Protein AF-A0A7S1MBW9-F1 (afdb_monomer)

Sequence (269 aa):
TRVRGSFGCTAKIALPEGKKDIAEGLELESAKEEADGDLKLAIETYSLPNREERQYLDLIRTILETGCTKGDRTGTGTISLFGAQMRFSLRDGTLPLLTTKRVFYRGVLEELLWFLRADTDADHLAQKGVHIWDANGSREFLDSRGLKDNRVNDLGPVYGFQWRHFGAEYTNCDADYNGKGYDQIRQVIQTLRKDPNDRRMIVSAWNPAALQHMALPPCHMLAQFYVNDRKELSCMLYQRSCDMGLGVPFNIASYALLTAIIAKATGLG

Organism: Neobodo designis (NCBI:txid312471)

Secondary structure (DSSP, 8-state):
-EEESS---S-------S-TTSTT--EEEEEEEEEETTEEEEEEEEE---HHHHHHHHHHHHHHHHPEEE--TTS--EEE-S--------GGG-----SSS---HHHHHHHHHHHHTT--BTHHHHTTT--SSHHHHSHHHHHHTT-TTSPTTB--S-THHHHHHBTPPP--TTS--TT-SB-HHHHHHHHHHH-TT-S--EEE---TTTGGGSSS--SEEEEEEEE-TT--EEEEEEES---TTTHHHHHHHHHHHHHHHHHHHHT--

Radius of gyration: 24.12 Å; Cα contacts (8 Å, |Δi|>4): 399; chains: 1; bounding box: 59×55×64 Å

Mean predicted aligned error: 5.76 Å

Solvent-accessible surface area (backbone atoms only — not comparable to full-atom values): 15835 Å² total; per-residue (Å²): 110,48,79,46,69,95,78,90,76,95,77,84,90,74,81,74,75,76,45,83,92,53,80,71,41,72,42,80,76,47,76,47,77,50,75,61,89,84,36,40,39,35,45,61,43,68,42,70,73,60,66,54,57,43,51,56,54,50,50,52,48,47,26,75,76,70,31,50,78,40,83,50,100,83,71,76,50,49,64,39,76,83,87,85,86,83,70,77,72,58,65,98,80,42,71,67,64,53,79,95,53,87,64,67,57,70,49,34,53,54,50,49,54,36,29,77,68,35,52,27,46,44,56,72,38,42,78,70,75,33,66,89,47,53,74,56,21,30,62,69,44,24,46,76,57,69,43,67,86,48,57,72,22,37,30,39,67,33,52,16,24,22,30,48,24,32,88,41,88,80,88,62,61,86,60,89,55,84,91,36,47,43,41,32,59,62,49,34,52,52,38,53,64,74,45,45,79,53,89,74,37,52,40,52,39,76,45,82,91,51,43,75,58,22,59,58,69,61,40,77,22,36,39,38,49,47,50,50,99,85,44,35,60,45,71,47,79,45,60,84,61,75,50,71,90,62,50,39,57,43,48,50,37,33,54,53,50,51,45,52,52,50,17,64,75,52,76,38,82

pLDDT: mean 93.62, std 10.43, range [40.94, 98.88]

InterPro domains:
  IPR000398 Thymidylate synthase [PR00108] (95-116)
  IPR000398 Thymidylate synthase [PR00108] (188-207)
  IPR000398 Thymidylate synthase [PR00108] (214-229)
  IPR000398 Thymidylate synthase [PR00108] (233-259)
  IPR000398 Thymidylate synthase [TIGR03284] (54-268)
  IPR020940 Thymidylate synthase, active site [PS00091] (199-227)
  IPR023451 Thymidylate synthase/dCMP hydroxymethylase domain [PF00303] (54-268)
  IPR023451 Thymidylate synthase/dCMP hydroxymethylase domain [cd00351] (55-269)
  IPR036926 Thymidylate synthase/dCMP hydroxymethylase superfamily [G3DSA:3.30.572.10] (40-269)
  IPR036926 Thymidylate synthase/dCMP hydroxymethylase superfamily [SSF55831] (48-268)
  IPR045097 Thymidylate synthase/dCMP hydroxymethylase [PTHR11548] (44-268)

Nearest PDB structures (foldseek):
  3hbb-assembly2_B  TM=9.544E-01  e=1.735E-34  Trypanosoma cruzi
  3clb-assembly2_B  TM=9.524E-01  e=1.735E-34  Trypanosoma cruzi
  3hbb-assembly1_D  TM=9.641E-01  e=4.772E-34  Trypanosoma cruzi
  3clb-assembly1_A  TM=9.395E-01  e=2.074E-34  Trypanosoma cruzi
  2h2q-assembly1_A  TM=9.700E-01  e=2.681E-33  Trypanosoma cruzi

Structure (mmCIF, N/CA/C/O backbone):
data_AF-A0A7S1MBW9-F1
#
_entry.id   AF-A0A7S1MBW9-F1
#
loop_
_atom_site.group_PDB
_atom_site.id
_atom_site.type_symbol
_atom_site.label_atom_id
_atom_site.label_alt_id
_atom_site.label_comp_id
_atom_site.label_asym_id
_atom_site.label_entity_id
_atom_site.label_seq_id
_atom_site.pdbx_PDB_ins_code
_atom_site.Cartn_x
_atom_site.Cartn_y
_atom_site.Cartn_z
_atom_site.occupancy
_atom_site.B_iso_or_equiv
_atom_site.auth_seq_id
_atom_site.auth_comp_id
_atom_site.auth_asym_id
_atom_site.auth_atom_id
_atom_site.pdbx_PDB_model_num
ATOM 1 N N . THR A 1 1 ? -26.611 14.701 26.442 1.00 83.81 1 THR A N 1
ATOM 2 C CA . THR A 1 1 ? -27.134 15.934 27.068 1.00 83.81 1 THR A CA 1
ATOM 3 C C . THR A 1 1 ? -27.685 15.634 28.442 1.00 83.81 1 THR A C 1
ATOM 5 O O . THR A 1 1 ? -28.417 14.663 28.591 1.00 83.81 1 THR A O 1
ATOM 8 N N . ARG A 1 2 ? -27.334 16.444 29.439 1.00 84.62 2 ARG A N 1
ATOM 9 C CA . ARG A 1 2 ? -27.763 16.343 30.835 1.00 84.62 2 ARG A CA 1
ATOM 10 C C . ARG A 1 2 ? -28.412 17.665 31.240 1.00 84.62 2 ARG A C 1
ATOM 12 O O . ARG A 1 2 ? -27.827 18.715 31.015 1.00 84.62 2 ARG A O 1
ATOM 19 N N . VAL A 1 3 ? -29.597 17.611 31.842 1.00 86.94 3 VAL A N 1
ATOM 20 C CA . VAL A 1 3 ? -30.298 18.787 32.385 1.00 86.94 3 VAL A CA 1
ATOM 21 C C . VAL A 1 3 ? -30.335 18.651 33.904 1.00 86.94 3 VAL A C 1
ATOM 23 O O . VAL A 1 3 ? -30.759 17.616 34.417 1.00 86.94 3 VAL A O 1
ATOM 26 N N . ARG A 1 4 ? -29.868 19.667 34.632 1.00 84.00 4 ARG A N 1
ATOM 27 C CA . ARG A 1 4 ? -29.954 19.746 36.096 1.00 84.00 4 ARG A CA 1
ATOM 28 C C . ARG A 1 4 ? -31.075 20.709 36.487 1.00 84.00 4 ARG A C 1
ATOM 30 O O . ARG A 1 4 ? -31.113 21.835 36.002 1.00 84.00 4 ARG A O 1
ATOM 37 N N . GLY A 1 5 ? -31.949 20.236 37.369 1.00 82.19 5 GLY A N 1
ATOM 38 C CA . GLY A 1 5 ? -33.141 20.912 37.877 1.00 82.19 5 GLY A CA 1
ATOM 39 C C . GLY A 1 5 ? -33.895 19.985 38.837 1.00 82.19 5 GLY A C 1
ATOM 40 O O . GLY A 1 5 ? -33.451 18.862 39.099 1.00 82.19 5 GLY A O 1
ATOM 41 N N . SER A 1 6 ? -35.025 20.442 39.367 1.00 83.75 6 SER A N 1
ATOM 42 C CA . SER A 1 6 ? -35.868 19.655 40.275 1.00 83.75 6 SER A CA 1
ATOM 43 C C . SER A 1 6 ? -36.815 18.745 39.491 1.00 83.75 6 SER A C 1
ATOM 45 O O . SER A 1 6 ? -37.862 19.188 39.024 1.00 83.75 6 SER A O 1
ATOM 47 N N . PHE A 1 7 ? -36.456 17.465 39.358 1.00 83.56 7 PHE A N 1
ATOM 48 C CA . PHE A 1 7 ? -37.230 16.470 38.608 1.00 83.56 7 PHE A CA 1
ATOM 49 C C . PHE A 1 7 ? -37.490 15.203 39.433 1.00 83.56 7 PHE A C 1
ATOM 51 O O . PHE A 1 7 ? -36.630 14.760 40.194 1.00 83.56 7 PHE A O 1
ATOM 58 N N . GLY A 1 8 ? -38.656 14.583 39.237 1.00 85.19 8 GLY A N 1
ATOM 59 C CA . GLY A 1 8 ? -38.913 13.200 39.645 1.00 85.19 8 GLY A CA 1
ATOM 60 C C . GLY A 1 8 ? -38.638 12.248 38.479 1.00 85.19 8 GLY A C 1
ATOM 61 O O . GLY A 1 8 ? -39.170 12.457 37.391 1.00 85.19 8 GLY A O 1
ATOM 62 N N . CYS A 1 9 ? -37.826 11.208 38.688 1.00 85.81 9 CYS A N 1
ATOM 63 C CA . CYS A 1 9 ? -37.431 10.265 37.634 1.00 85.81 9 CYS A CA 1
ATOM 64 C C . CYS A 1 9 ? -37.722 8.813 38.037 1.00 85.81 9 CYS A C 1
ATOM 66 O O . CYS A 1 9 ? -37.462 8.419 39.172 1.00 85.81 9 CYS A O 1
ATOM 68 N N . THR A 1 10 ? -38.192 8.000 37.088 1.00 90.50 10 THR A N 1
ATOM 69 C CA . THR A 1 10 ? -38.425 6.549 37.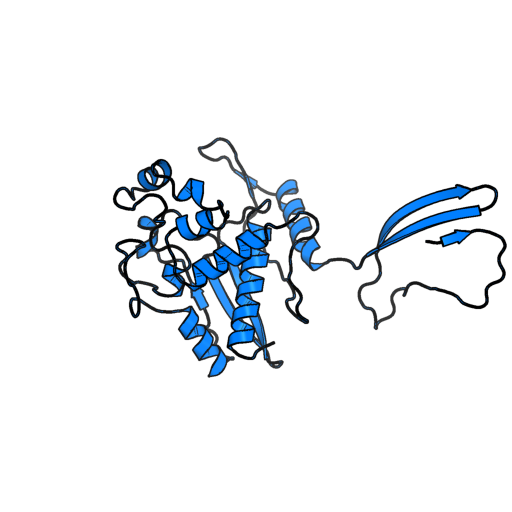257 1.00 90.50 10 THR A CA 1
ATOM 70 C C . THR A 1 10 ? -37.356 5.682 36.587 1.00 90.50 10 THR A C 1
ATOM 72 O O . THR A 1 10 ? -37.214 4.510 36.927 1.00 90.50 10 THR A O 1
ATOM 75 N N . ALA A 1 11 ? -36.572 6.253 35.669 1.00 87.88 11 ALA A N 1
ATOM 76 C CA . ALA A 1 11 ? -35.511 5.577 34.929 1.00 87.88 11 ALA A CA 1
ATOM 77 C C . ALA A 1 11 ? -34.182 6.338 35.045 1.00 87.88 11 ALA A C 1
ATOM 79 O O . ALA A 1 11 ? -34.163 7.559 35.211 1.00 87.88 11 ALA A O 1
ATOM 80 N N . LYS A 1 12 ? -33.065 5.607 34.948 1.00 83.81 12 LYS A N 1
ATOM 81 C CA . LYS A 1 12 ? -31.703 6.157 34.979 1.00 83.81 12 LYS A CA 1
ATOM 82 C C . LYS A 1 12 ? -30.930 5.699 33.750 1.00 83.81 12 LYS A C 1
ATOM 84 O O . LYS A 1 12 ? -30.944 4.517 33.419 1.00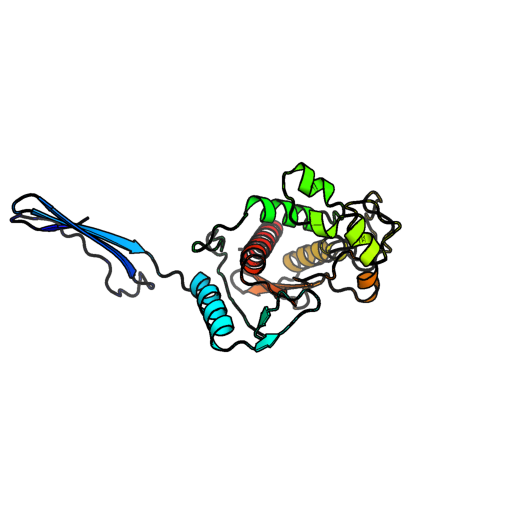 83.81 12 LYS A O 1
ATOM 89 N N . ILE A 1 13 ? -30.222 6.633 33.126 1.00 82.81 13 ILE A N 1
ATOM 90 C CA . ILE A 1 13 ? -29.228 6.353 32.090 1.00 82.81 13 ILE A CA 1
ATOM 91 C C . ILE A 1 13 ? -27.864 6.477 32.763 1.00 82.81 13 ILE A C 1
ATOM 93 O O . ILE A 1 13 ? -27.537 7.534 33.300 1.00 82.81 13 ILE A O 1
ATOM 97 N N . ALA A 1 14 ? -27.095 5.393 32.772 1.00 79.31 14 ALA A N 1
ATOM 98 C CA . ALA A 1 14 ? -25.735 5.366 33.292 1.00 79.31 14 ALA A CA 1
ATOM 99 C C . ALA A 1 14 ? -24.792 4.937 32.172 1.00 79.31 14 ALA A C 1
ATOM 101 O O . ALA A 1 14 ? -25.084 3.983 31.447 1.00 79.31 14 ALA A O 1
ATOM 102 N N . LEU A 1 15 ? -23.668 5.638 32.039 1.00 74.44 15 LEU A N 1
ATOM 103 C CA . LEU A 1 15 ? -22.593 5.176 31.174 1.00 74.44 15 LEU A CA 1
ATOM 104 C C . LEU A 1 15 ? -21.927 3.957 31.831 1.00 74.44 15 LEU A C 1
ATOM 106 O O . LEU A 1 15 ? -21.822 3.908 33.060 1.00 74.44 15 LEU A O 1
ATOM 110 N N . PRO A 1 16 ? -21.510 2.954 31.048 1.00 69.62 16 PRO A N 1
ATOM 111 C CA . PRO A 1 16 ? -20.831 1.791 31.592 1.00 69.62 16 PRO A CA 1
ATOM 112 C C . PRO A 1 16 ? -19.465 2.189 32.168 1.00 69.62 16 PRO A C 1
ATOM 114 O O . PRO A 1 16 ? -18.508 2.416 31.436 1.00 69.62 16 PRO A O 1
ATOM 117 N N . GLU A 1 17 ? -19.363 2.252 33.494 1.00 61.50 17 GLU A N 1
ATOM 118 C CA . GLU A 1 17 ? -18.080 2.369 34.189 1.00 61.50 17 GLU A CA 1
ATOM 119 C C . GLU A 1 17 ? -17.399 0.998 34.228 1.00 61.50 17 GLU A C 1
ATOM 121 O O . GLU A 1 17 ? -17.845 0.101 34.945 1.00 61.50 17 GLU A O 1
ATOM 126 N N . GLY A 1 18 ? -16.337 0.816 33.436 1.00 53.88 18 GLY A N 1
ATOM 127 C CA . GLY A 1 18 ? -15.332 -0.239 33.633 1.00 53.88 18 GLY A CA 1
ATOM 128 C C . GLY A 1 18 ? -15.839 -1.684 33.779 1.00 53.88 18 GLY A C 1
ATOM 129 O O . GLY A 1 18 ? -15.156 -2.503 34.397 1.00 53.88 18 GLY A O 1
ATOM 130 N N . LYS A 1 19 ? -17.021 -2.036 33.253 1.00 40.94 19 LYS A N 1
ATOM 131 C CA . LYS A 1 19 ? -17.530 -3.416 33.299 1.00 40.94 19 LYS A CA 1
ATOM 132 C C . LYS A 1 19 ? -16.852 -4.265 32.221 1.00 40.94 19 LYS A C 1
ATOM 134 O O . LYS A 1 19 ? -16.828 -3.889 31.056 1.00 40.94 19 LYS A O 1
ATOM 139 N N . LYS A 1 20 ? -16.357 -5.438 32.634 1.00 42.41 20 LYS A N 1
ATOM 140 C CA . LYS A 1 20 ? -15.538 -6.398 31.864 1.00 42.41 20 LYS A CA 1
ATOM 141 C C . LYS A 1 20 ? -16.057 -6.785 30.467 1.00 42.41 20 LYS A C 1
ATOM 143 O O . LYS A 1 20 ? -15.237 -7.178 29.648 1.00 42.41 20 LYS A O 1
ATOM 148 N N . ASP A 1 21 ? -17.354 -6.645 30.189 1.00 43.22 21 ASP A N 1
ATOM 149 C CA . ASP A 1 21 ? -17.951 -7.000 28.889 1.00 43.22 21 ASP A CA 1
ATOM 150 C C . ASP A 1 21 ? -17.982 -5.833 27.880 1.00 43.22 21 ASP A C 1
ATOM 152 O O . ASP A 1 21 ? -18.309 -6.029 26.714 1.00 43.22 21 ASP A O 1
ATOM 156 N N . ILE A 1 22 ? -17.613 -4.617 28.305 1.00 48.16 22 ILE A N 1
ATOM 157 C CA . ILE A 1 22 ? -17.485 -3.415 27.466 1.00 48.16 22 ILE A CA 1
ATOM 158 C C . ILE A 1 22 ? -16.069 -2.877 27.701 1.00 48.16 22 ILE A C 1
ATOM 160 O O . ILE A 1 22 ? -15.855 -1.890 28.402 1.00 48.16 22 ILE A O 1
ATOM 164 N N . ALA A 1 23 ? -15.082 -3.624 27.210 1.00 44.25 23 ALA A N 1
ATOM 165 C CA . ALA A 1 23 ? -13.691 -3.572 27.660 1.00 44.25 23 ALA A CA 1
ATOM 166 C C . ALA A 1 23 ? -12.938 -2.243 27.426 1.00 44.25 23 ALA A C 1
ATOM 168 O O . ALA A 1 23 ? -11.792 -2.135 27.857 1.00 44.25 23 ALA A O 1
ATOM 169 N N . GLU A 1 24 ? -13.529 -1.234 26.782 1.00 56.94 24 GLU A N 1
ATOM 170 C CA . GLU A 1 24 ? -12.760 -0.064 26.330 1.00 56.94 24 GLU A CA 1
ATOM 171 C C . GLU A 1 24 ? -13.033 1.236 27.087 1.00 56.94 24 GLU A C 1
ATOM 173 O O . GLU A 1 24 ? -12.154 2.093 27.105 1.00 56.94 24 GLU A O 1
ATOM 178 N N . GLY A 1 25 ? -14.149 1.350 27.817 1.00 67.62 25 GLY A N 1
ATOM 179 C CA . GLY A 1 25 ? -14.511 2.587 28.519 1.00 67.62 25 GLY A CA 1
ATOM 180 C C . GLY A 1 25 ? -14.807 3.750 27.559 1.00 67.62 25 GLY A C 1
ATOM 181 O O . GLY A 1 25 ? -14.268 3.839 26.464 1.00 67.62 25 GLY A O 1
ATOM 182 N N . LEU A 1 26 ? -15.715 4.643 27.945 1.00 75.31 26 LEU A N 1
ATOM 183 C CA . LEU A 1 26 ? -15.971 5.872 27.191 1.00 75.31 26 LEU A CA 1
ATOM 184 C C . LEU A 1 26 ? -15.058 6.984 27.712 1.00 75.31 26 LEU A C 1
ATOM 186 O O . LEU A 1 26 ? -15.008 7.217 28.920 1.00 75.31 26 LEU A O 1
ATOM 190 N N . GLU A 1 27 ? -14.381 7.692 26.813 1.00 78.31 27 GLU A N 1
ATOM 191 C CA . GLU A 1 27 ? -13.601 8.888 27.133 1.00 78.31 27 GLU A CA 1
ATOM 192 C C . GLU A 1 27 ? -14.431 10.143 26.843 1.00 78.31 27 GLU A C 1
ATOM 194 O O . GLU A 1 27 ? -1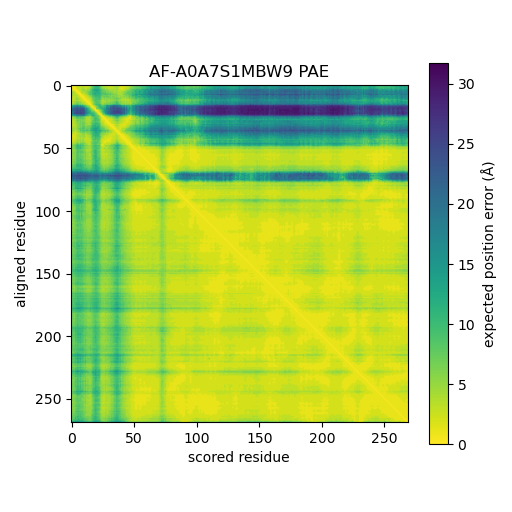5.121 10.229 25.828 1.00 78.31 27 GLU A O 1
ATOM 199 N N . LEU A 1 28 ? -14.402 11.115 27.759 1.00 80.94 28 LEU A N 1
ATOM 200 C CA . LEU A 1 28 ? -15.051 12.410 27.556 1.00 80.94 28 LEU A CA 1
ATOM 201 C C . LEU A 1 28 ? -14.202 13.247 26.591 1.00 80.94 28 LEU A C 1
ATOM 203 O O . LEU A 1 28 ? -13.103 13.666 26.947 1.00 80.94 28 LEU A O 1
ATOM 207 N N . GLU A 1 29 ? -14.721 13.530 25.399 1.00 80.75 29 GLU A N 1
ATOM 208 C CA . GLU A 1 29 ? -14.026 14.346 24.394 1.00 80.75 29 GLU A CA 1
ATOM 209 C C . GLU A 1 29 ? -14.245 15.841 24.606 1.00 80.75 29 GLU A C 1
ATOM 211 O O . GLU A 1 29 ? -13.341 16.657 24.436 1.00 80.75 29 GLU A O 1
ATOM 216 N N . SER A 1 30 ? -15.479 16.222 24.932 1.00 82.94 30 SER A N 1
ATOM 217 C CA . SER A 1 30 ? -15.841 17.616 25.161 1.00 82.94 30 SER A CA 1
ATOM 218 C C . SER A 1 30 ? -17.059 17.724 26.062 1.00 82.94 30 SER A C 1
ATOM 220 O O . SER A 1 30 ? -17.931 16.856 26.073 1.00 82.94 30 SER A O 1
ATOM 222 N N . ALA A 1 31 ? -17.121 18.822 26.805 1.00 86.50 31 ALA A N 1
ATOM 223 C CA . ALA A 1 31 ? -18.281 19.206 27.584 1.00 86.50 31 ALA A CA 1
ATOM 224 C C . ALA A 1 31 ? -18.557 20.691 27.344 1.00 86.50 31 ALA A C 1
ATOM 226 O O . ALA A 1 31 ? -17.646 21.517 27.404 1.00 86.50 31 ALA A O 1
ATOM 227 N N . LYS A 1 32 ? -19.812 21.024 27.052 1.00 89.31 32 LYS A N 1
ATOM 228 C CA . LYS A 1 32 ? -20.308 22.402 26.992 1.00 89.31 32 LYS A CA 1
ATOM 229 C C . LYS A 1 32 ? -21.401 22.571 28.026 1.00 89.31 32 LYS A C 1
ATOM 231 O O . LYS A 1 32 ? -22.277 21.714 28.119 1.00 89.31 32 LYS A O 1
ATOM 236 N N . GLU A 1 33 ? -21.356 23.663 28.772 1.00 89.94 33 GLU A N 1
ATOM 237 C CA . GLU A 1 33 ? -22.382 24.004 29.751 1.00 89.94 33 GLU A CA 1
ATOM 238 C C . GLU A 1 33 ? -23.111 25.278 29.326 1.00 89.94 33 GLU A C 1
ATOM 240 O O . GLU A 1 33 ? -22.486 26.242 28.886 1.00 89.94 33 GLU A O 1
ATOM 245 N N . GLU A 1 34 ? -24.431 25.272 29.472 1.00 89.12 34 GLU A N 1
ATOM 246 C CA . GLU A 1 34 ? -25.312 26.410 29.214 1.00 89.12 34 GLU A CA 1
ATOM 247 C C . GLU A 1 34 ? -26.322 26.528 30.364 1.00 89.12 34 GLU A C 1
ATOM 249 O O . GLU A 1 34 ? -26.642 25.543 31.035 1.00 89.12 34 GLU A O 1
ATOM 254 N N . ALA A 1 35 ? -26.818 27.736 30.621 1.00 84.56 35 ALA A N 1
ATOM 255 C CA . ALA A 1 35 ? -27.818 27.988 31.653 1.00 84.56 35 ALA A CA 1
ATOM 256 C C . ALA A 1 35 ? -29.008 28.743 31.059 1.00 84.56 35 ALA A C 1
ATOM 258 O O . ALA A 1 35 ? -28.816 29.689 30.296 1.00 84.56 35 ALA A O 1
ATOM 259 N N . ASP A 1 36 ? -30.215 28.333 31.442 1.00 81.31 36 ASP A N 1
ATOM 260 C CA . ASP A 1 36 ? -31.469 28.997 31.085 1.00 81.31 36 ASP A CA 1
ATOM 261 C C . ASP A 1 36 ? -32.377 29.043 32.324 1.00 81.31 36 ASP A C 1
ATOM 263 O O . ASP A 1 36 ? -32.935 28.030 32.756 1.00 81.31 36 ASP A O 1
ATOM 267 N N . GLY A 1 37 ? -32.441 30.211 32.971 1.00 84.56 37 GLY A N 1
ATOM 268 C CA . GLY A 1 37 ? -33.087 30.377 34.277 1.00 84.56 37 GLY A CA 1
ATOM 269 C C . GLY A 1 37 ? -32.465 29.482 35.359 1.00 84.56 37 GLY A C 1
ATOM 270 O O . GLY A 1 37 ? -31.254 29.506 35.580 1.00 84.56 37 GLY A O 1
ATOM 271 N N . ASP A 1 38 ? -33.298 28.675 36.024 1.00 85.06 38 ASP A N 1
ATOM 272 C CA . ASP A 1 38 ? -32.873 27.717 37.059 1.00 85.06 38 ASP A CA 1
ATOM 273 C C . ASP A 1 38 ? -32.334 26.392 36.484 1.00 85.06 38 ASP A C 1
ATOM 275 O O . ASP A 1 38 ? -31.855 25.529 37.230 1.00 85.06 38 ASP A O 1
ATOM 279 N N . LEU A 1 39 ? -32.406 26.200 35.162 1.00 85.75 39 LEU A N 1
ATOM 280 C CA . LEU A 1 39 ? -31.928 24.993 34.497 1.00 85.75 39 LEU A CA 1
ATOM 281 C C . LEU A 1 39 ? -30.453 25.135 34.122 1.00 85.75 39 LEU A C 1
ATOM 283 O O . LEU A 1 39 ? -30.036 26.115 33.506 1.00 85.75 39 LEU A O 1
ATOM 287 N N . LYS A 1 40 ? -29.662 24.102 34.433 1.00 86.31 40 LYS A N 1
ATOM 288 C CA . LYS A 1 40 ? -28.286 23.967 33.929 1.00 86.31 40 LYS A CA 1
ATOM 289 C C . LYS A 1 40 ? -28.212 22.817 32.938 1.00 86.31 40 LYS A C 1
ATOM 291 O O . LYS A 1 40 ? -28.476 21.668 33.297 1.00 86.31 40 LYS A O 1
ATOM 296 N N . LEU A 1 41 ? -27.841 23.124 31.706 1.00 90.62 41 LEU A N 1
ATOM 297 C CA . LEU A 1 41 ? -27.656 22.182 30.614 1.00 90.62 41 LEU A CA 1
ATOM 298 C C . LEU A 1 41 ? -26.170 21.832 30.481 1.00 90.62 41 LEU A C 1
ATOM 300 O O . LEU A 1 41 ? -25.320 22.714 30.504 1.00 90.62 41 LEU A O 1
ATOM 304 N N . ALA A 1 42 ? -25.860 20.552 30.294 1.00 88.12 42 ALA A N 1
ATOM 305 C CA . ALA A 1 42 ? -24.536 20.088 29.901 1.00 88.12 42 ALA A CA 1
ATOM 306 C C . ALA A 1 42 ? -24.635 19.174 28.672 1.00 88.12 42 ALA A C 1
ATOM 308 O O . ALA A 1 42 ? -25.371 18.181 28.661 1.00 88.12 42 ALA A O 1
ATOM 309 N N . ILE A 1 43 ? -23.892 19.493 27.620 1.00 89.56 43 ILE A N 1
ATOM 310 C CA . ILE A 1 43 ? -23.729 18.656 26.432 1.00 89.56 43 ILE A CA 1
ATOM 311 C C . ILE A 1 43 ? -22.341 18.030 26.516 1.00 89.56 43 ILE A C 1
ATOM 313 O O . ILE A 1 43 ? -21.336 18.695 26.283 1.00 89.56 43 ILE A O 1
ATOM 317 N N . GLU A 1 44 ? -22.309 16.756 26.891 1.00 88.06 44 GLU A N 1
ATOM 318 C CA . GLU A 1 44 ? -21.103 15.932 26.972 1.00 88.06 44 GLU A CA 1
ATOM 319 C C . GLU A 1 44 ? -21.039 15.030 25.729 1.00 88.06 44 GLU A C 1
ATOM 321 O O . GLU A 1 44 ? -22.016 14.336 25.421 1.00 88.06 44 GLU A O 1
ATOM 326 N N . THR A 1 45 ? -19.903 15.043 25.033 1.00 86.00 45 THR A N 1
ATOM 327 C CA . THR A 1 45 ? -19.592 14.133 23.925 1.00 86.00 45 THR A CA 1
ATOM 328 C C . THR A 1 45 ? -18.586 13.108 24.418 1.00 86.00 45 THR A C 1
ATOM 330 O O . THR A 1 45 ? -17.538 13.476 24.948 1.00 86.00 45 THR A O 1
ATOM 333 N N . TYR A 1 46 ? -18.909 11.833 24.232 1.00 84.56 46 TYR A N 1
ATOM 334 C CA . TYR A 1 46 ? -18.048 10.717 24.595 1.00 84.56 46 TYR A CA 1
ATOM 335 C C . TYR A 1 46 ? -17.681 9.918 23.352 1.00 84.56 46 TYR A C 1
ATOM 337 O O . TYR A 1 46 ? -18.530 9.729 22.478 1.00 84.56 46 TYR A O 1
ATOM 345 N N . SER A 1 47 ? -16.464 9.393 23.313 1.00 82.31 47 SER A N 1
ATOM 346 C CA . SER A 1 47 ? -16.024 8.461 22.279 1.00 82.31 47 SER A CA 1
ATOM 347 C C . SER A 1 47 ? -15.362 7.231 22.880 1.00 82.31 47 SER A C 1
ATOM 349 O O . SER A 1 47 ? -15.025 7.182 24.065 1.00 82.31 47 SER A O 1
ATOM 351 N N . LEU A 1 48 ? -15.236 6.197 22.053 1.00 83.50 48 LEU A N 1
ATOM 352 C CA . LEU A 1 48 ? -14.410 5.046 22.382 1.00 83.50 48 LEU A CA 1
ATOM 353 C C . LEU A 1 48 ? -12.947 5.397 22.079 1.00 83.50 48 LEU A C 1
ATOM 355 O O . LEU A 1 48 ? -12.673 5.951 21.009 1.00 83.50 48 LEU A O 1
ATOM 359 N N . PRO A 1 49 ? -12.002 5.068 22.974 1.00 83.94 49 PRO A N 1
ATOM 360 C CA . PRO A 1 49 ? -10.597 5.365 22.756 1.00 83.94 49 PRO A CA 1
ATOM 361 C C . PRO A 1 49 ? -10.064 4.620 21.531 1.00 83.94 49 PRO A C 1
ATOM 363 O O . PRO A 1 49 ? -9.943 3.395 21.527 1.00 83.94 49 PRO A O 1
ATOM 366 N N . ASN A 1 50 ? -9.654 5.361 20.501 1.00 90.69 50 ASN A N 1
ATOM 367 C CA . ASN A 1 50 ? -9.030 4.781 19.315 1.00 90.69 50 ASN A CA 1
ATOM 368 C C . ASN A 1 50 ? -7.537 4.505 19.560 1.00 90.69 50 ASN A C 1
ATOM 370 O O . ASN A 1 50 ? -6.653 5.262 19.147 1.00 90.69 50 ASN A O 1
ATOM 374 N N . ARG A 1 51 ? -7.246 3.399 20.254 1.00 91.75 51 ARG A N 1
ATOM 375 C CA . ARG A 1 51 ? -5.869 2.967 20.561 1.00 91.75 51 ARG A CA 1
ATOM 376 C C . ARG A 1 51 ? -5.049 2.661 19.306 1.00 91.75 51 ARG A C 1
ATOM 378 O O . ARG A 1 51 ? -3.824 2.766 19.340 1.00 91.75 51 ARG A O 1
ATOM 385 N N . GLU A 1 52 ? -5.701 2.287 18.207 1.00 96.56 52 GLU A N 1
ATOM 386 C CA . GLU A 1 52 ? -5.025 1.985 16.947 1.00 96.56 52 GLU A CA 1
ATOM 387 C C . GLU A 1 52 ? -4.464 3.245 16.287 1.00 96.56 52 GLU A C 1
ATOM 389 O O . GLU A 1 52 ? -3.269 3.317 16.006 1.00 96.56 52 GLU A O 1
ATOM 394 N N . GLU A 1 53 ? -5.281 4.288 16.140 1.00 97.50 53 GLU A N 1
ATOM 395 C CA . GLU A 1 53 ? -4.819 5.591 15.650 1.00 97.50 53 GLU A CA 1
ATOM 396 C C . GLU A 1 53 ? -3.845 6.263 16.626 1.00 97.50 53 GLU A C 1
ATOM 398 O O . GLU A 1 53 ? -2.916 6.960 16.207 1.00 97.50 53 GLU A O 1
ATOM 403 N N . ARG A 1 54 ? -3.986 6.005 17.932 1.00 96.25 54 ARG A N 1
ATOM 404 C CA . ARG A 1 54 ? -3.064 6.534 18.938 1.00 96.25 54 ARG A CA 1
ATOM 405 C C . ARG A 1 54 ? -1.615 6.090 18.709 1.00 96.25 54 ARG A C 1
ATOM 407 O O . ARG A 1 54 ? -0.724 6.908 18.910 1.00 96.25 54 ARG A O 1
ATOM 414 N N . GLN A 1 55 ? -1.373 4.879 18.194 1.00 98.38 55 GLN A N 1
ATOM 415 C CA . GLN A 1 55 ? -0.025 4.426 17.806 1.00 98.38 55 GLN A CA 1
ATOM 416 C C . GLN A 1 55 ? 0.634 5.377 16.795 1.00 98.38 55 GLN A C 1
ATOM 418 O O . GLN A 1 55 ? 1.810 5.711 16.930 1.00 98.38 55 GLN A O 1
ATOM 423 N N . TYR A 1 56 ? -0.127 5.840 15.801 1.00 98.56 56 TYR A N 1
ATOM 424 C CA . TYR A 1 56 ? 0.351 6.776 14.783 1.00 98.56 56 TYR A CA 1
ATOM 425 C C . TYR A 1 56 ? 0.635 8.163 15.375 1.00 98.56 56 TYR A C 1
ATOM 427 O O . TYR A 1 56 ? 1.687 8.746 15.107 1.00 98.56 56 TYR A O 1
ATOM 435 N N . LEU A 1 57 ? -0.269 8.674 16.218 1.00 98.44 57 LEU A N 1
ATOM 436 C CA . LEU A 1 57 ? -0.114 9.986 16.857 1.00 98.44 57 LEU A CA 1
ATOM 437 C C . LEU A 1 57 ? 1.060 10.017 17.840 1.00 98.44 57 LEU A C 1
ATOM 439 O O . LEU A 1 57 ? 1.824 10.983 17.858 1.00 98.44 57 LEU A O 1
ATOM 443 N N . ASP A 1 58 ? 1.216 8.963 18.639 1.00 98.31 58 ASP A N 1
ATOM 444 C CA . ASP A 1 58 ? 2.322 8.844 19.583 1.00 98.31 58 ASP A CA 1
ATOM 445 C C . ASP A 1 58 ? 3.652 8.690 18.842 1.00 98.31 58 ASP A C 1
ATOM 447 O O . ASP A 1 58 ? 4.621 9.343 19.216 1.00 98.31 58 ASP A O 1
ATOM 451 N N . LEU A 1 59 ? 3.697 7.941 17.733 1.00 98.50 59 LEU A N 1
ATOM 452 C CA . LEU A 1 59 ? 4.903 7.848 16.910 1.00 98.50 59 LEU A CA 1
ATOM 453 C C . LEU A 1 59 ? 5.294 9.201 16.295 1.00 98.50 59 LEU A C 1
ATOM 455 O O . LEU A 1 59 ? 6.473 9.549 16.306 1.00 98.50 59 LEU A O 1
ATOM 459 N N . ILE A 1 60 ? 4.332 9.992 15.803 1.00 98.31 60 ILE A N 1
ATOM 460 C CA . ILE A 1 60 ? 4.605 11.367 15.345 1.00 98.31 60 ILE A CA 1
ATOM 461 C C . ILE A 1 60 ? 5.189 12.201 16.481 1.00 98.31 60 ILE A C 1
ATOM 463 O O . ILE A 1 60 ? 6.197 12.877 16.282 1.00 98.31 60 ILE A O 1
ATOM 467 N N . ARG A 1 61 ? 4.586 12.136 17.672 1.00 98.19 61 ARG A N 1
ATOM 468 C CA . ARG A 1 61 ? 5.083 12.852 18.848 1.00 98.19 61 ARG A CA 1
ATOM 469 C C . ARG A 1 61 ? 6.523 12.453 19.170 1.00 98.19 61 ARG A C 1
ATOM 471 O O . ARG A 1 61 ? 7.368 13.331 19.288 1.00 98.19 61 ARG A O 1
ATOM 478 N N . THR A 1 62 ? 6.824 11.155 19.222 1.00 98.25 62 THR A N 1
ATOM 479 C CA . THR A 1 62 ? 8.186 10.663 19.473 1.00 98.25 62 THR A CA 1
ATOM 480 C C . THR A 1 62 ? 9.166 11.141 18.402 1.00 98.25 62 THR A C 1
ATOM 482 O O . THR A 1 62 ? 10.264 11.574 18.735 1.00 98.25 62 THR A O 1
ATOM 485 N N . ILE A 1 63 ? 8.786 11.127 17.119 1.00 97.88 63 ILE A N 1
ATOM 486 C CA . ILE A 1 63 ? 9.639 11.656 16.045 1.00 97.88 63 ILE A CA 1
ATOM 487 C C . ILE A 1 63 ? 9.945 13.138 16.280 1.00 97.88 63 ILE A C 1
ATOM 489 O O . ILE A 1 63 ? 11.100 13.529 16.175 1.00 97.88 63 ILE A O 1
ATOM 493 N N . LEU A 1 64 ? 8.947 13.954 16.617 1.00 97.19 64 LEU A N 1
ATOM 494 C CA . LEU A 1 64 ? 9.137 15.390 16.834 1.00 97.19 64 LEU A CA 1
ATOM 495 C C . LEU A 1 64 ? 9.959 15.705 18.092 1.00 97.19 64 LEU A C 1
ATOM 497 O O . LEU A 1 64 ? 10.746 16.646 18.078 1.00 97.19 64 LEU A O 1
ATOM 501 N N . GLU A 1 65 ? 9.778 14.937 19.167 1.00 97.56 65 GLU A N 1
ATOM 502 C CA . GLU A 1 65 ? 10.436 15.177 20.457 1.00 97.56 65 GLU A CA 1
ATOM 503 C C . GLU A 1 65 ? 11.862 14.616 20.515 1.00 97.56 65 GLU A C 1
ATOM 505 O O . GLU A 1 65 ? 12.743 15.239 21.104 1.00 97.56 65 GLU A O 1
ATOM 510 N N . THR A 1 66 ? 12.102 13.440 19.926 1.00 97.19 66 THR A N 1
ATOM 511 C CA . THR A 1 66 ? 13.364 12.698 20.095 1.00 97.19 66 THR A CA 1
ATOM 512 C C . THR A 1 66 ? 14.029 12.291 18.781 1.00 97.19 66 THR A C 1
ATOM 514 O O . THR A 1 66 ? 15.058 11.615 18.804 1.00 97.19 66 THR A O 1
ATOM 517 N N . GLY A 1 67 ? 13.437 12.614 17.631 1.00 96.50 67 GLY A N 1
ATOM 518 C CA . GLY A 1 67 ? 13.967 12.223 16.329 1.00 96.50 67 GLY A CA 1
ATOM 519 C C . GLY A 1 67 ? 15.239 12.973 15.937 1.00 96.50 67 GLY A C 1
ATOM 520 O O . GLY A 1 67 ? 15.553 14.054 16.431 1.00 96.50 67 GLY A O 1
ATOM 521 N N . CYS A 1 68 ? 15.985 12.394 15.000 1.00 95.56 68 CYS A N 1
ATOM 522 C CA . CYS A 1 68 ? 17.184 13.010 14.451 1.00 95.56 68 CYS A CA 1
ATOM 523 C C . CYS A 1 68 ? 16.828 13.911 13.268 1.00 95.56 68 CYS A C 1
ATOM 525 O O . CYS A 1 68 ? 16.260 13.437 12.274 1.00 95.56 68 CYS A O 1
ATOM 527 N N . THR A 1 69 ? 17.235 15.177 13.342 1.00 93.81 69 THR A N 1
ATOM 528 C CA . THR A 1 69 ? 17.177 16.107 12.213 1.00 93.81 69 THR A CA 1
ATOM 529 C C . THR A 1 69 ? 18.184 15.702 11.141 1.00 93.81 69 THR A C 1
ATOM 531 O O . THR A 1 69 ? 19.366 15.498 11.421 1.00 93.81 69 THR A O 1
ATOM 534 N N . LYS A 1 70 ? 17.728 15.611 9.894 1.00 89.62 70 LYS A N 1
ATOM 535 C CA . LYS A 1 70 ? 18.556 15.382 8.709 1.00 89.62 70 LYS A CA 1
ATOM 536 C C . LYS A 1 70 ? 18.281 16.475 7.692 1.00 89.62 70 LYS A C 1
ATOM 538 O O . LYS A 1 70 ? 17.126 16.733 7.370 1.00 89.62 70 LYS A O 1
ATOM 543 N N . GLY A 1 71 ? 19.336 17.092 7.173 1.00 82.00 71 GLY A N 1
ATOM 544 C CA . GLY A 1 71 ? 19.228 17.938 5.988 1.00 82.00 71 GLY A CA 1
ATOM 545 C C . GLY A 1 71 ? 19.022 17.100 4.724 1.00 82.00 71 GLY A C 1
ATOM 546 O O . GLY A 1 71 ? 19.327 15.907 4.698 1.00 82.00 71 GLY A O 1
ATOM 547 N N . ASP A 1 72 ? 18.543 17.740 3.665 1.00 76.00 72 ASP A N 1
ATOM 548 C CA . ASP A 1 72 ? 18.537 17.195 2.311 1.00 76.00 72 ASP A CA 1
ATOM 549 C C . ASP A 1 72 ? 19.095 18.227 1.319 1.00 76.00 72 ASP A C 1
ATOM 551 O O . ASP A 1 72 ? 19.319 19.390 1.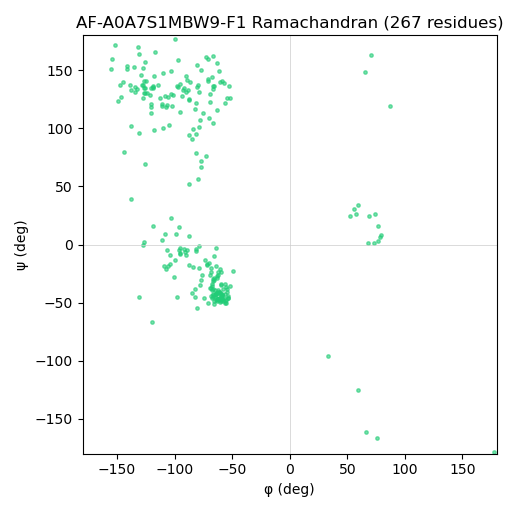656 1.00 76.00 72 ASP A O 1
ATOM 555 N N . ARG A 1 73 ? 19.341 17.791 0.078 1.00 58.22 73 ARG A N 1
ATOM 556 C CA . ARG A 1 73 ? 19.879 18.637 -1.002 1.00 58.22 73 ARG A CA 1
ATOM 557 C C . ARG A 1 73 ? 18.930 19.783 -1.396 1.00 58.22 73 ARG A C 1
ATOM 559 O O . ARG A 1 73 ? 19.369 20.724 -2.046 1.00 58.22 73 ARG A O 1
ATOM 566 N N . THR A 1 74 ? 17.648 19.689 -1.038 1.00 63.25 74 THR A N 1
ATOM 567 C CA . THR A 1 74 ? 16.587 20.656 -1.361 1.00 63.25 74 THR A CA 1
ATOM 568 C C . THR A 1 74 ? 16.346 21.689 -0.254 1.00 63.25 74 THR A C 1
ATOM 570 O O . THR A 1 74 ? 15.624 22.654 -0.480 1.00 63.25 74 THR A O 1
ATOM 573 N N . GLY A 1 75 ? 16.965 21.524 0.920 1.00 67.81 75 GLY A N 1
ATOM 574 C CA . GLY A 1 75 ? 16.819 22.414 2.073 1.00 67.81 75 GLY A CA 1
ATOM 575 C C . GLY A 1 75 ? 15.528 22.221 2.878 1.00 67.81 75 GLY A C 1
ATOM 576 O O . GLY A 1 75 ? 15.281 23.004 3.790 1.00 67.81 75 GLY A O 1
ATOM 577 N N . THR A 1 76 ? 14.712 21.205 2.576 1.00 79.38 76 THR A N 1
ATOM 578 C CA . THR A 1 76 ? 13.459 20.928 3.302 1.00 79.38 76 THR A CA 1
ATOM 579 C C . THR A 1 76 ? 13.753 20.311 4.665 1.00 79.38 76 THR A C 1
ATOM 581 O O . THR A 1 76 ? 13.233 20.763 5.683 1.00 79.38 76 THR A O 1
ATOM 584 N N . GLY A 1 77 ? 14.648 19.323 4.689 1.00 85.81 77 GLY A N 1
ATOM 585 C CA . GLY A 1 77 ? 15.031 18.615 5.900 1.00 85.81 77 GLY A CA 1
ATOM 586 C C . GLY A 1 77 ? 13.917 17.713 6.437 1.00 85.81 77 GLY A C 1
ATOM 587 O O . GLY A 1 77 ? 12.749 17.803 6.069 1.00 85.81 77 GLY A O 1
ATOM 588 N N . THR A 1 78 ? 14.288 16.790 7.318 1.00 93.44 78 THR A N 1
ATOM 589 C CA . THR A 1 78 ? 13.361 15.854 7.966 1.00 93.44 78 THR A CA 1
ATOM 590 C C . THR A 1 78 ? 13.756 15.645 9.421 1.00 93.44 78 THR A C 1
ATOM 592 O O . THR A 1 78 ? 14.930 15.753 9.769 1.00 93.44 78 THR A O 1
ATOM 595 N N . ILE A 1 79 ? 12.786 15.304 10.267 1.00 95.56 79 ILE A N 1
ATOM 596 C CA . ILE A 1 79 ? 13.032 14.748 11.600 1.00 95.56 79 ILE A CA 1
ATOM 597 C C . ILE A 1 79 ? 12.633 13.276 11.529 1.00 95.56 79 ILE A C 1
ATOM 599 O O . ILE A 1 79 ? 11.559 12.954 11.022 1.00 95.56 79 ILE A O 1
ATOM 603 N N . SER A 1 80 ? 13.515 12.370 11.948 1.00 96.31 80 SER A N 1
ATOM 604 C CA . SER A 1 80 ? 13.348 10.941 11.661 1.00 96.31 80 SER A CA 1
ATOM 605 C C . SER A 1 80 ? 13.744 10.029 12.818 1.00 96.31 80 SER A C 1
ATOM 607 O O . SER A 1 80 ? 14.649 10.335 13.592 1.00 96.31 80 SER A O 1
ATOM 609 N N . LEU A 1 81 ? 13.092 8.869 12.877 1.00 96.75 81 LEU A N 1
ATOM 610 C CA . LEU A 1 81 ? 13.511 7.698 13.649 1.00 96.75 81 LEU A CA 1
ATOM 611 C C . LEU A 1 81 ? 13.796 6.535 12.692 1.00 96.75 81 LEU A C 1
ATOM 613 O O . LEU A 1 81 ? 13.416 6.577 11.519 1.00 96.75 81 LEU A O 1
ATOM 617 N N . PHE A 1 82 ? 14.460 5.490 13.188 1.00 97.75 82 PHE A N 1
ATOM 618 C CA . PHE A 1 82 ? 14.730 4.280 12.416 1.00 97.75 82 PHE A CA 1
ATOM 619 C C . PHE A 1 82 ? 14.120 3.056 13.098 1.00 97.75 82 PHE A C 1
ATOM 621 O O . PHE A 1 82 ? 14.569 2.646 14.165 1.00 97.75 82 PHE A O 1
ATOM 628 N N . GLY A 1 83 ? 13.117 2.469 12.445 1.00 97.12 83 GLY A N 1
ATOM 629 C CA . GLY A 1 83 ? 12.377 1.317 12.953 1.00 97.12 83 GLY A CA 1
ATOM 630 C C . GLY A 1 83 ? 11.207 1.720 13.851 1.00 97.12 83 GLY A C 1
ATOM 631 O O . GLY A 1 83 ? 11.380 2.335 14.896 1.00 97.12 83 GLY A O 1
ATOM 632 N N . ALA A 1 84 ? 10.004 1.346 13.431 1.00 98.06 84 ALA A N 1
ATOM 633 C CA . ALA A 1 84 ? 8.779 1.434 14.213 1.00 98.06 84 ALA A CA 1
ATOM 634 C C . ALA A 1 84 ? 7.798 0.377 13.694 1.00 98.06 84 ALA A C 1
ATOM 636 O O . ALA A 1 84 ? 7.929 -0.095 12.562 1.00 98.06 84 ALA A O 1
ATOM 637 N N . GLN A 1 85 ? 6.812 0.006 14.507 1.00 98.56 85 GLN A N 1
ATOM 638 C CA . GLN A 1 85 ? 5.763 -0.925 14.107 1.00 98.56 85 GLN A CA 1
ATOM 639 C C . GLN A 1 85 ? 4.419 -0.443 14.644 1.00 98.56 85 GLN A C 1
ATOM 641 O O . GLN A 1 85 ? 4.325 -0.028 15.795 1.00 98.56 85 GLN A O 1
ATOM 646 N N . MET A 1 86 ? 3.389 -0.531 13.806 1.00 98.69 86 MET A N 1
ATOM 647 C CA . MET A 1 86 ? 1.997 -0.283 14.178 1.00 98.69 86 MET A CA 1
ATOM 648 C C . MET A 1 86 ? 1.143 -1.490 13.791 1.00 98.69 86 MET A C 1
ATOM 650 O O . MET A 1 86 ? 1.524 -2.273 12.914 1.00 98.69 86 MET A O 1
ATOM 654 N N . ARG A 1 87 ? -0.002 -1.656 14.452 1.00 98.75 87 ARG A N 1
ATOM 655 C CA . ARG A 1 87 ? -0.965 -2.737 14.206 1.00 98.75 87 ARG A CA 1
ATOM 656 C C . ARG A 1 87 ? -2.378 -2.170 14.151 1.00 98.75 87 ARG A C 1
ATOM 658 O O . ARG A 1 87 ? -2.742 -1.381 15.018 1.00 98.75 87 ARG A O 1
ATOM 665 N N . PHE A 1 88 ? -3.148 -2.617 13.164 1.00 98.62 88 PHE A N 1
ATOM 666 C CA . PHE A 1 88 ? -4.523 -2.188 12.920 1.00 98.62 88 PHE A CA 1
ATOM 667 C C . PHE A 1 88 ? -5.408 -3.413 12.694 1.00 98.62 88 PHE A C 1
ATOM 669 O O . PHE A 1 88 ? -5.014 -4.324 11.958 1.00 98.62 88 PHE A O 1
ATOM 676 N N . SER A 1 89 ? -6.575 -3.454 13.329 1.00 97.81 89 SER A N 1
ATOM 677 C CA . SER A 1 89 ? -7.560 -4.513 13.139 1.00 97.81 89 SER A CA 1
ATOM 678 C C . SER A 1 89 ? -8.352 -4.279 11.856 1.00 97.81 89 SER A C 1
ATOM 680 O O . SER A 1 89 ? -8.791 -3.168 11.569 1.00 97.81 89 SER A O 1
ATOM 682 N N . LEU A 1 90 ? -8.566 -5.355 11.098 1.00 98.19 90 LEU A N 1
ATOM 683 C CA . LEU A 1 90 ? -9.451 -5.377 9.926 1.00 98.19 90 LEU A CA 1
ATOM 684 C C . LEU A 1 90 ? -10.708 -6.229 10.163 1.00 98.19 90 LEU A C 1
ATOM 686 O O . LEU A 1 90 ? -11.504 -6.440 9.248 1.00 98.19 90 LEU A O 1
ATOM 690 N N . ARG A 1 91 ? -10.875 -6.756 11.384 1.00 96.75 91 ARG A N 1
ATOM 691 C CA . ARG A 1 91 ? -12.014 -7.610 11.738 1.00 96.75 91 ARG A CA 1
ATOM 692 C C . ARG A 1 91 ? -13.324 -6.845 11.631 1.00 96.75 91 ARG A C 1
ATOM 694 O O . ARG A 1 91 ? -13.352 -5.618 11.724 1.00 96.75 91 ARG A O 1
ATOM 701 N N . ASP A 1 92 ? -14.406 -7.592 11.444 1.00 94.19 92 ASP A N 1
ATOM 702 C CA . ASP A 1 92 ? -15.776 -7.069 11.447 1.00 94.19 92 ASP A CA 1
ATOM 703 C C . ASP A 1 92 ? -16.018 -5.963 10.400 1.00 94.19 92 ASP A C 1
ATOM 705 O O . ASP A 1 92 ? -16.887 -5.109 10.553 1.00 94.19 92 ASP A O 1
ATOM 709 N N . GLY A 1 93 ? -15.238 -5.976 9.310 1.00 90.44 93 GLY A N 1
ATOM 710 C CA . GLY A 1 93 ? -15.316 -4.972 8.246 1.00 90.44 93 GLY A CA 1
ATOM 711 C C . GLY A 1 93 ? -14.673 -3.627 8.600 1.00 90.44 93 GLY A C 1
ATOM 712 O O . GLY A 1 93 ? -14.922 -2.639 7.909 1.00 90.44 93 GLY A O 1
ATOM 713 N N . THR A 1 94 ? -13.852 -3.577 9.652 1.00 95.38 94 THR A N 1
ATOM 714 C CA . THR A 1 94 ? -13.139 -2.365 10.073 1.00 95.38 94 THR A CA 1
ATOM 715 C C . THR A 1 94 ? -12.106 -1.952 9.027 1.00 95.38 94 THR A C 1
ATOM 717 O O . THR A 1 94 ? -11.320 -2.768 8.546 1.00 95.38 94 THR A O 1
ATOM 720 N N . LEU A 1 95 ? -12.079 -0.660 8.691 1.00 97.19 95 LEU A N 1
ATOM 721 C CA . LEU A 1 95 ? -11.067 -0.066 7.822 1.00 97.19 95 LEU A CA 1
ATOM 722 C C . LEU A 1 95 ? -10.323 1.041 8.590 1.00 97.19 95 LEU A C 1
ATOM 724 O O . LEU A 1 95 ? -10.959 2.035 8.948 1.00 97.19 95 LEU A O 1
ATOM 728 N N . PRO A 1 96 ? -8.999 0.926 8.811 1.00 97.69 96 PRO A N 1
ATOM 729 C CA . PRO A 1 96 ? -8.216 1.895 9.577 1.00 97.69 96 PRO A CA 1
ATOM 730 C C . PRO A 1 96 ? -7.914 3.165 8.763 1.00 97.69 96 PRO A C 1
ATOM 732 O O . PRO A 1 96 ? -6.771 3.460 8.412 1.00 97.69 96 PRO A O 1
ATOM 735 N N . LEU A 1 97 ? -8.956 3.935 8.445 1.00 97.88 97 LEU A N 1
ATOM 736 C CA . LEU A 1 97 ? -8.819 5.313 7.982 1.00 97.88 97 LEU A CA 1
ATOM 737 C C . LEU A 1 97 ? -8.653 6.218 9.197 1.00 97.88 97 LEU A C 1
ATOM 739 O O . LEU A 1 97 ? -9.564 6.326 10.015 1.00 97.88 97 LEU A O 1
ATOM 743 N N . LEU A 1 98 ? -7.497 6.875 9.300 1.00 97.69 98 LEU A N 1
ATOM 744 C CA . LEU A 1 98 ? -7.233 7.792 10.405 1.00 97.69 98 LEU A CA 1
ATOM 745 C C . LEU A 1 98 ? -8.273 8.919 10.434 1.00 97.69 98 LEU A C 1
ATOM 747 O O . LEU A 1 98 ? -8.685 9.433 9.389 1.00 97.69 98 LEU A O 1
ATOM 751 N N . THR A 1 99 ? -8.693 9.298 11.636 1.00 96.06 99 THR A N 1
ATOM 752 C CA . THR A 1 99 ? -9.807 10.224 11.867 1.00 96.06 99 THR A CA 1
ATOM 753 C C . THR A 1 99 ? -9.340 11.644 12.179 1.00 96.06 99 THR A C 1
ATOM 755 O O . THR A 1 99 ? -10.009 12.608 11.808 1.00 96.06 99 THR A O 1
ATOM 758 N N . THR A 1 100 ? -8.149 11.800 12.765 1.00 96.25 100 THR A N 1
ATOM 759 C CA . THR A 1 100 ? -7.540 13.101 13.102 1.00 96.25 100 THR A CA 1
ATOM 760 C C . THR A 1 100 ? -7.127 13.918 11.879 1.00 96.25 100 THR A C 1
ATOM 762 O O . THR A 1 100 ? -6.988 15.140 11.961 1.00 96.25 100 THR A O 1
ATOM 765 N N . LYS A 1 101 ? -6.959 13.268 10.722 1.00 97.56 101 LYS A N 1
ATOM 766 C CA . LYS A 1 101 ? -6.733 13.914 9.428 1.00 97.56 101 LYS A CA 1
ATOM 767 C C . LYS A 1 101 ? -7.381 13.098 8.319 1.00 97.56 101 LYS A C 1
ATOM 769 O O . LYS A 1 101 ? -7.079 11.922 8.152 1.00 97.56 101 LYS A O 1
ATOM 774 N N . ARG A 1 102 ? -8.220 13.752 7.510 1.00 98.06 102 ARG A N 1
ATOM 775 C CA . ARG A 1 102 ? -8.897 13.120 6.370 1.00 98.06 102 ARG A CA 1
ATOM 776 C C . ARG A 1 102 ? -7.882 12.482 5.413 1.00 98.06 102 ARG A C 1
ATOM 778 O O . ARG A 1 102 ? -7.049 13.179 4.838 1.00 98.06 102 ARG A O 1
ATOM 785 N N . VAL A 1 103 ? -8.025 11.178 5.190 1.00 98.44 103 VAL A N 1
ATOM 786 C CA . VAL A 1 103 ? -7.269 10.413 4.187 1.00 98.44 103 VAL A CA 1
ATOM 787 C C . VAL A 1 103 ? -7.975 10.488 2.829 1.00 98.44 103 VAL A C 1
ATOM 789 O O . VAL A 1 103 ? -9.204 10.405 2.750 1.00 98.44 103 VAL A O 1
ATOM 792 N N . PHE A 1 104 ? -7.214 10.628 1.739 1.00 98.44 104 PHE A N 1
ATOM 793 C CA . PHE A 1 104 ? -7.755 10.665 0.376 1.00 98.44 104 PHE A CA 1
ATOM 794 C C . PHE A 1 104 ? -8.140 9.261 -0.125 1.00 98.44 104 PHE A C 1
ATOM 796 O O . PHE A 1 104 ? -7.490 8.686 -0.994 1.00 98.44 104 PHE A O 1
ATOM 803 N N . TYR A 1 105 ? -9.221 8.705 0.428 1.00 98.31 105 TYR A N 1
ATOM 804 C CA . TYR A 1 105 ? -9.651 7.322 0.190 1.00 98.31 105 TYR A CA 1
ATOM 805 C C . TYR A 1 105 ? -9.839 6.959 -1.293 1.00 98.31 105 TYR A C 1
ATOM 807 O O . TYR A 1 105 ? -9.425 5.883 -1.714 1.00 98.31 105 TYR A O 1
ATOM 815 N N . ARG A 1 106 ? -10.418 7.855 -2.109 1.00 98.19 106 ARG A N 1
ATOM 816 C CA . ARG A 1 106 ? -10.571 7.617 -3.557 1.00 98.19 106 ARG A CA 1
ATOM 817 C C . ARG A 1 106 ? -9.216 7.381 -4.229 1.00 98.19 106 ARG A C 1
ATOM 819 O O . ARG A 1 106 ? -9.102 6.454 -5.020 1.00 98.19 106 ARG A O 1
ATOM 826 N N . GLY A 1 107 ? -8.206 8.184 -3.888 1.00 98.62 107 GLY A N 1
ATOM 827 C CA . GLY A 1 107 ? -6.843 7.995 -4.384 1.00 98.62 107 GLY A CA 1
ATOM 828 C C . GLY A 1 107 ? -6.261 6.649 -3.959 1.00 98.62 107 GLY A C 1
ATOM 829 O O . GLY A 1 107 ? -5.748 5.926 -4.805 1.00 98.62 107 GLY A O 1
ATOM 830 N N . VAL A 1 108 ? -6.421 6.284 -2.680 1.00 98.75 108 VAL A N 1
ATOM 831 C CA . VAL A 1 108 ? -5.969 4.988 -2.135 1.00 98.75 108 VAL A CA 1
ATOM 832 C C . VAL A 1 108 ? -6.548 3.820 -2.931 1.00 98.75 108 VAL A C 1
ATOM 834 O O . VAL A 1 108 ? -5.817 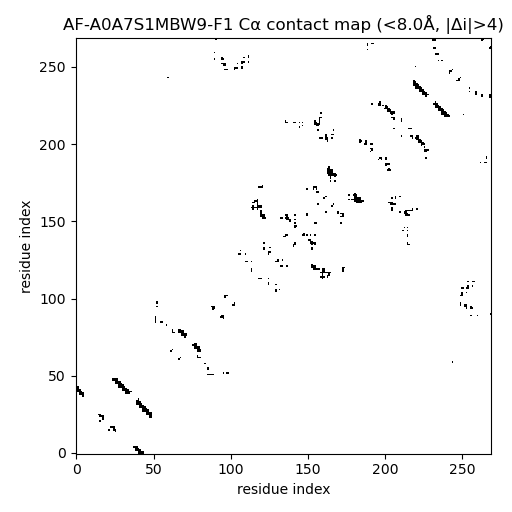2.922 -3.342 1.00 98.75 108 VAL A O 1
ATOM 837 N N . LEU A 1 109 ? -7.865 3.821 -3.145 1.00 98.69 109 LEU A N 1
ATOM 838 C CA . LEU A 1 109 ? -8.547 2.731 -3.833 1.00 98.69 109 LEU A CA 1
ATOM 839 C C . LEU A 1 109 ? -8.123 2.633 -5.304 1.00 98.69 109 LEU A C 1
ATOM 841 O O . LEU A 1 109 ? -7.806 1.542 -5.773 1.00 98.69 109 LEU A O 1
ATOM 845 N N . GLU A 1 110 ? -8.118 3.750 -6.035 1.00 98.81 110 GLU A N 1
ATOM 846 C CA . GLU A 1 110 ? -7.775 3.748 -7.462 1.00 98.81 110 GLU A CA 1
ATOM 847 C C . GLU A 1 110 ? -6.324 3.321 -7.706 1.00 98.81 110 GLU A C 1
ATOM 849 O O . GLU A 1 110 ? -6.077 2.510 -8.601 1.00 98.81 110 GLU A O 1
ATOM 854 N N . GLU A 1 111 ? -5.387 3.794 -6.880 1.00 98.88 111 GLU A N 1
ATOM 855 C CA . GLU A 1 111 ? -3.979 3.400 -6.962 1.00 98.88 111 GLU A CA 1
ATOM 856 C C . GLU A 1 111 ? -3.779 1.923 -6.605 1.00 98.88 111 GLU A C 1
ATOM 858 O O . GLU A 1 111 ? -3.096 1.199 -7.325 1.00 98.88 111 GLU A O 1
ATOM 863 N N . LEU A 1 112 ? -4.433 1.419 -5.553 1.00 98.88 112 LEU A N 1
ATOM 864 C CA . LEU A 1 112 ? -4.348 -0.001 -5.215 1.00 98.88 112 LEU A CA 1
ATOM 865 C C . LEU A 1 112 ? -4.839 -0.890 -6.364 1.00 98.88 112 LEU A C 1
ATOM 867 O O . LEU A 1 112 ? -4.222 -1.907 -6.690 1.00 98.88 112 LEU A O 1
ATOM 871 N N . LEU A 1 113 ? -5.954 -0.516 -6.992 1.00 98.75 113 LEU A N 1
ATOM 872 C CA . LEU A 1 113 ? -6.480 -1.248 -8.138 1.00 98.75 113 LEU A CA 1
ATOM 873 C C . LEU A 1 113 ? -5.554 -1.135 -9.361 1.00 98.75 113 LEU A C 1
ATOM 875 O O . LEU A 1 113 ? -5.451 -2.092 -10.128 1.00 98.75 113 LEU A O 1
ATOM 879 N N . TRP A 1 114 ? -4.884 0.005 -9.542 1.00 98.81 114 TRP A N 1
ATOM 880 C CA . TRP A 1 114 ? -3.843 0.215 -10.554 1.00 98.81 114 TRP A CA 1
ATOM 881 C C . TRP A 1 114 ? -2.634 -0.704 -10.309 1.00 98.81 114 TRP A C 1
ATOM 883 O O . TRP A 1 114 ? -2.263 -1.461 -11.207 1.00 98.81 114 TRP A O 1
ATOM 893 N N . PHE A 1 115 ? -2.137 -0.804 -9.067 1.00 98.81 115 PHE A N 1
ATOM 894 C CA . PHE A 1 115 ? -1.089 -1.763 -8.693 1.00 98.81 115 PHE A CA 1
ATOM 895 C C . PHE A 1 115 ? -1.508 -3.215 -8.953 1.00 98.81 115 PHE A C 1
ATOM 897 O O . PHE A 1 115 ? -0.748 -3.993 -9.527 1.00 98.81 115 PHE A O 1
ATOM 904 N N . LEU A 1 116 ? -2.725 -3.606 -8.559 1.00 98.62 116 LEU A N 1
ATOM 905 C CA . LEU A 1 116 ? -3.210 -4.974 -8.761 1.00 98.62 116 LEU A CA 1
ATOM 906 C C . LEU A 1 116 ? -3.314 -5.348 -10.243 1.00 98.62 116 LEU A C 1
ATOM 908 O O . LEU A 1 116 ? -3.149 -6.524 -10.566 1.00 98.62 116 LEU A O 1
ATOM 912 N N . ARG A 1 117 ? -3.549 -4.385 -11.142 1.00 98.44 117 ARG A N 1
ATOM 913 C CA . ARG A 1 117 ? -3.553 -4.599 -12.599 1.00 98.44 117 ARG A CA 1
ATOM 914 C C . ARG A 1 117 ? -2.160 -4.609 -13.236 1.00 98.44 117 ARG A C 1
ATOM 916 O O . ARG A 1 117 ? -2.087 -4.902 -14.421 1.00 98.44 117 ARG A O 1
ATOM 923 N N . ALA A 1 118 ? -1.097 -4.345 -12.470 1.00 98.56 118 ALA A N 1
ATOM 924 C CA . ALA A 1 118 ? 0.256 -4.119 -12.991 1.00 98.56 118 ALA A CA 1
ATOM 925 C C . ALA A 1 118 ? 0.356 -2.992 -14.023 1.00 98.56 118 ALA A C 1
ATOM 927 O O . ALA A 1 118 ? 1.211 -3.015 -14.902 1.00 98.56 118 ALA A O 1
ATOM 928 N N . ASP A 1 119 ? -0.516 -2.005 -13.881 1.00 98.69 119 ASP A N 1
ATOM 929 C CA . ASP A 1 119 ? -0.492 -0.806 -14.696 1.00 98.69 119 ASP A CA 1
ATOM 930 C C . ASP A 1 119 ? 0.728 0.049 -14.307 1.00 98.69 119 ASP A C 1
ATOM 932 O O . ASP A 1 119 ? 1.110 0.094 -13.133 1.00 98.69 119 ASP A O 1
ATOM 936 N N . THR A 1 120 ? 1.376 0.657 -15.299 1.00 98.75 120 THR A N 1
ATOM 937 C CA . THR A 1 120 ? 2.573 1.501 -15.136 1.00 98.75 120 THR A CA 1
ATOM 938 C C . THR A 1 120 ? 2.407 2.881 -15.767 1.00 98.75 120 THR A C 1
ATOM 940 O O . THR A 1 120 ? 3.322 3.703 -15.681 1.00 98.75 120 THR A O 1
ATOM 943 N N . ASP A 1 121 ? 1.229 3.161 -16.335 1.00 98.69 121 ASP A N 1
ATOM 944 C CA . ASP A 1 121 ? 0.866 4.465 -16.873 1.00 98.69 121 ASP A CA 1
ATOM 945 C C . ASP A 1 121 ? 0.085 5.288 -15.839 1.00 98.69 121 ASP A C 1
ATOM 947 O O . ASP A 1 121 ? -1.045 4.957 -15.459 1.00 98.69 121 ASP A O 1
ATOM 951 N N . ALA A 1 122 ? 0.684 6.386 -15.380 1.00 98.50 122 ALA A N 1
ATOM 952 C CA . ALA A 1 122 ? 0.052 7.298 -14.435 1.00 98.50 122 ALA A CA 1
ATOM 953 C C . ALA A 1 122 ? -1.109 8.104 -15.050 1.00 98.50 122 ALA A C 1
ATOM 955 O O . ALA A 1 122 ? -1.944 8.613 -14.294 1.00 98.50 122 ALA A O 1
ATOM 956 N N . ASP A 1 123 ? -1.241 8.173 -16.383 1.00 98.50 123 ASP A N 1
ATOM 957 C CA . ASP A 1 123 ? -2.386 8.835 -17.024 1.00 98.50 123 ASP A CA 1
ATOM 958 C C . ASP A 1 123 ? -3.711 8.182 -16.617 1.00 98.50 123 ASP A C 1
ATOM 960 O O . ASP A 1 123 ? -4.705 8.878 -16.402 1.00 98.50 123 ASP A O 1
ATOM 964 N N . HIS A 1 124 ? -3.740 6.862 -16.416 1.00 98.62 124 HIS A N 1
ATOM 965 C CA . HIS A 1 124 ? -4.943 6.152 -15.974 1.00 98.62 124 HIS A CA 1
ATOM 966 C C . HIS A 1 124 ? -5.428 6.586 -14.579 1.00 98.62 124 HIS A C 1
ATOM 968 O O . HIS A 1 124 ? -6.625 6.495 -14.281 1.00 98.62 124 HIS A O 1
ATOM 974 N N . LEU A 1 125 ? -4.525 7.070 -13.720 1.00 98.75 125 LEU A N 1
ATOM 975 C CA . LEU A 1 125 ? -4.870 7.667 -12.427 1.00 98.75 125 LEU A CA 1
ATOM 976 C C . LEU A 1 125 ? -5.283 9.133 -12.592 1.00 98.75 125 LEU A C 1
ATOM 978 O O . LEU A 1 125 ? -6.331 9.535 -12.074 1.00 98.75 125 LEU A O 1
ATOM 982 N N . ALA A 1 126 ? -4.527 9.909 -13.370 1.00 98.12 126 ALA A N 1
ATOM 983 C CA . ALA A 1 126 ? -4.809 11.322 -13.618 1.00 98.12 126 ALA A CA 1
ATOM 984 C C . ALA A 1 126 ? -6.181 11.533 -14.286 1.00 98.12 126 ALA A C 1
ATOM 986 O O . ALA A 1 126 ? -6.957 12.388 -13.858 1.00 98.12 126 ALA A O 1
ATOM 987 N N . GLN A 1 127 ? -6.557 10.687 -15.252 1.00 98.31 127 GLN A N 1
ATOM 988 C CA . GLN A 1 127 ? -7.882 10.684 -15.894 1.00 98.31 127 GLN A CA 1
ATOM 989 C C . GLN A 1 127 ? -9.028 10.441 -14.900 1.00 98.31 127 GLN A C 1
ATOM 991 O O . GLN A 1 127 ? -10.166 10.853 -15.127 1.00 98.31 127 GLN A O 1
ATOM 996 N N . LYS A 1 128 ? -8.734 9.802 -13.764 1.00 98.38 128 LYS A N 1
ATOM 997 C CA . LYS A 1 128 ? -9.667 9.590 -12.653 1.00 98.38 128 LYS A CA 1
ATOM 998 C C . LYS A 1 128 ? -9.523 10.642 -11.554 1.00 98.38 128 LYS A C 1
ATOM 1000 O O . LYS A 1 128 ? -10.058 10.441 -10.462 1.00 98.38 128 LYS A O 1
ATOM 1005 N N . GLY A 1 129 ? -8.843 11.756 -11.812 1.00 98.31 129 GLY A N 1
ATOM 1006 C CA . GLY A 1 129 ? -8.628 12.839 -10.851 1.00 98.31 129 GLY A CA 1
ATOM 1007 C C . GLY A 1 129 ? -7.703 12.460 -9.692 1.00 98.31 129 GLY A C 1
ATOM 1008 O O . GLY A 1 129 ? -7.831 13.020 -8.602 1.00 98.31 129 GLY A O 1
ATOM 1009 N N . VAL A 1 130 ? -6.822 11.474 -9.883 1.00 98.50 130 VAL A N 1
ATOM 1010 C CA . VAL A 1 130 ? -5.831 11.042 -8.891 1.00 98.50 130 VAL A CA 1
ATOM 1011 C C . VAL A 1 130 ? -4.442 11.450 -9.381 1.00 98.50 130 VAL A C 1
ATOM 1013 O O . VAL A 1 130 ? -3.844 10.773 -10.205 1.00 98.50 130 VAL A O 1
ATOM 1016 N N . HIS A 1 131 ? -3.934 12.557 -8.837 1.00 98.25 131 HIS A N 1
ATOM 1017 C CA . HIS A 1 131 ? -2.730 13.259 -9.314 1.00 98.25 131 HIS A CA 1
ATOM 1018 C C . HIS A 1 131 ? -1.475 13.012 -8.457 1.00 98.25 131 HIS A C 1
ATOM 1020 O O . HIS A 1 131 ? -0.562 13.833 -8.395 1.00 98.25 131 HIS A O 1
ATOM 1026 N N . ILE A 1 132 ? -1.438 11.903 -7.713 1.00 97.81 132 ILE A N 1
ATOM 1027 C CA . ILE A 1 132 ? -0.352 11.610 -6.758 1.00 97.81 132 ILE A CA 1
ATOM 1028 C C . ILE A 1 132 ? 0.976 11.246 -7.445 1.00 97.81 132 ILE A C 1
ATOM 1030 O O . ILE A 1 132 ? 2.021 11.316 -6.805 1.00 97.81 132 ILE A O 1
ATOM 1034 N N . TRP A 1 133 ? 0.935 10.897 -8.736 1.00 98.31 133 TRP A N 1
ATOM 1035 C CA . TRP A 1 133 ? 2.100 10.521 -9.544 1.00 98.31 133 TRP A CA 1
ATOM 1036 C C . TRP A 1 133 ? 2.570 11.616 -10.511 1.00 98.31 133 TRP A C 1
ATOM 1038 O O . TRP A 1 133 ? 3.665 11.486 -11.051 1.00 98.31 133 TRP A O 1
ATOM 1048 N N . ASP A 1 134 ? 1.817 12.708 -10.694 1.00 98.19 134 ASP A N 1
ATOM 1049 C CA . ASP A 1 134 ? 2.073 13.737 -11.718 1.00 98.19 134 ASP A CA 1
ATOM 1050 C C . ASP A 1 134 ? 3.503 14.295 -11.659 1.00 98.19 134 ASP A C 1
ATOM 1052 O O . ASP A 1 134 ? 4.191 14.404 -12.675 1.00 98.19 134 ASP A O 1
ATOM 1056 N N . ALA A 1 135 ? 3.991 14.599 -10.452 1.00 97.38 135 ALA A N 1
ATOM 1057 C CA . ALA A 1 135 ? 5.346 15.114 -10.269 1.00 97.38 135 ALA A CA 1
ATOM 1058 C C . ALA A 1 135 ? 6.409 14.102 -10.733 1.00 97.38 135 ALA A C 1
ATOM 1060 O O . ALA A 1 135 ? 7.399 14.484 -11.359 1.00 97.38 135 ALA A O 1
ATOM 1061 N N . ASN A 1 136 ? 6.193 12.812 -10.463 1.00 97.81 136 ASN A N 1
ATOM 1062 C CA . ASN A 1 136 ? 7.136 11.740 -10.774 1.00 97.81 136 ASN A CA 1
ATOM 1063 C C . ASN A 1 136 ? 6.979 11.167 -12.191 1.00 97.81 136 ASN A C 1
ATOM 1065 O O . ASN A 1 136 ? 7.908 10.533 -12.683 1.00 97.81 136 ASN A O 1
ATOM 1069 N N . GLY A 1 137 ? 5.841 11.402 -12.845 1.00 98.00 137 GLY A N 1
ATOM 1070 C CA . GLY A 1 137 ? 5.597 11.069 -14.250 1.00 98.00 137 GLY A CA 1
ATOM 1071 C C . GLY A 1 137 ? 5.972 12.186 -15.229 1.00 98.00 137 GLY A C 1
ATOM 1072 O O . GLY A 1 137 ? 5.992 11.961 -16.440 1.00 98.00 137 GLY A O 1
ATOM 1073 N N . SER A 1 138 ? 6.298 13.383 -14.732 1.00 98.56 138 SER A N 1
ATOM 1074 C CA . SER A 1 138 ? 6.685 14.525 -15.566 1.00 98.56 138 SER A CA 1
ATOM 1075 C C . SER A 1 138 ? 7.948 14.256 -16.396 1.00 98.56 138 SER A C 1
ATOM 1077 O O . SER A 1 138 ? 8.865 13.553 -15.964 1.00 98.56 138 SER A O 1
ATOM 1079 N N . ARG A 1 139 ? 8.036 14.882 -17.580 1.00 98.44 139 ARG A N 1
ATOM 1080 C CA . ARG A 1 139 ? 9.212 14.779 -18.465 1.00 98.44 139 ARG A CA 1
ATOM 1081 C C . ARG A 1 139 ? 10.513 15.136 -17.742 1.00 98.44 139 ARG A C 1
ATOM 1083 O O . ARG A 1 139 ? 11.489 14.400 -17.845 1.00 98.44 139 ARG A O 1
ATOM 1090 N N . GLU A 1 140 ? 10.503 16.234 -16.986 1.00 98.25 140 GLU A N 1
ATOM 1091 C CA . GLU A 1 140 ? 11.659 16.704 -16.214 1.00 98.25 140 GLU A CA 1
ATOM 1092 C C . GLU A 1 140 ? 12.120 15.654 -15.196 1.00 98.25 140 GLU A C 1
ATOM 1094 O O . GLU A 1 140 ? 13.311 15.342 -15.110 1.00 98.25 140 GLU A O 1
ATOM 1099 N N . PHE A 1 141 ? 11.181 15.062 -14.452 1.00 98.19 141 PHE A N 1
ATOM 1100 C CA . PHE A 1 141 ? 11.519 14.060 -13.453 1.00 98.19 141 PHE A CA 1
ATOM 1101 C C . PHE A 1 141 ? 12.055 12.776 -14.094 1.00 98.19 141 PHE A C 1
ATOM 1103 O O . PHE A 1 141 ? 13.102 12.282 -13.671 1.00 98.19 141 PHE A O 1
ATOM 1110 N N . LEU A 1 142 ? 11.400 12.265 -15.139 1.00 98.56 142 LEU A N 1
ATOM 1111 C CA . LEU A 1 142 ? 11.859 11.080 -15.868 1.00 98.56 142 LEU A CA 1
ATOM 1112 C C . LEU A 1 142 ? 13.263 11.287 -16.461 1.00 98.56 142 LEU A C 1
ATOM 1114 O O . LEU A 1 142 ? 14.132 10.426 -16.309 1.00 98.56 142 LEU A O 1
ATOM 1118 N N . ASP A 1 143 ? 13.540 12.458 -17.040 1.00 98.19 143 ASP A N 1
ATOM 1119 C CA . ASP A 1 143 ? 14.867 12.794 -17.573 1.00 98.19 143 ASP A CA 1
ATOM 1120 C C . ASP A 1 143 ? 15.928 12.867 -16.475 1.00 98.19 143 ASP A C 1
ATOM 1122 O O . ASP A 1 143 ? 17.040 12.365 -16.661 1.00 98.19 143 ASP A O 1
ATOM 1126 N N . SER A 1 144 ? 15.580 13.413 -15.303 1.00 97.56 144 SER A N 1
ATOM 1127 C CA . SER A 1 144 ? 16.469 13.444 -14.132 1.00 97.56 144 SER A CA 1
ATOM 1128 C C . SER A 1 144 ? 16.839 12.044 -13.621 1.00 97.56 144 SER A C 1
ATOM 1130 O O . SER A 1 144 ? 17.877 11.861 -12.981 1.00 97.56 144 SER A O 1
ATOM 1132 N N . ARG A 1 145 ? 16.001 11.044 -13.925 1.00 97.12 145 ARG A N 1
ATOM 1133 C CA . ARG A 1 145 ? 16.213 9.622 -13.623 1.00 97.12 145 ARG A CA 1
ATOM 1134 C C . ARG A 1 145 ? 16.907 8.862 -14.755 1.00 97.12 145 ARG A C 1
ATOM 1136 O O . ARG A 1 145 ? 17.207 7.687 -14.580 1.00 97.12 145 ARG A O 1
ATOM 1143 N N . GLY A 1 146 ? 17.176 9.514 -15.888 1.00 97.75 146 GLY A N 1
ATOM 1144 C CA . GLY A 1 146 ? 17.745 8.885 -17.081 1.00 97.75 146 GLY A CA 1
ATOM 1145 C C . GLY A 1 146 ? 16.733 8.108 -17.931 1.00 97.75 146 GLY A C 1
ATOM 1146 O O . GLY A 1 146 ? 17.137 7.456 -18.888 1.00 97.75 146 GLY A O 1
ATOM 1147 N N . LEU A 1 147 ? 15.434 8.200 -17.632 1.00 97.94 147 LEU A N 1
ATOM 1148 C CA . LEU A 1 147 ? 14.343 7.496 -18.319 1.00 97.94 147 LEU A CA 1
ATOM 1149 C C . LEU A 1 147 ? 13.845 8.295 -19.532 1.00 97.94 147 LEU A C 1
ATOM 1151 O O . LEU A 1 147 ? 12.663 8.612 -19.658 1.00 97.94 147 LEU A O 1
ATOM 1155 N N . LYS A 1 148 ? 14.773 8.690 -20.405 1.00 97.62 148 LYS A N 1
ATOM 1156 C CA . LYS A 1 148 ? 14.496 9.609 -21.523 1.00 97.62 148 LYS A CA 1
ATOM 1157 C C . LYS A 1 148 ? 13.570 9.007 -22.580 1.00 97.62 148 LYS A C 1
ATOM 1159 O O . LYS A 1 148 ? 12.809 9.742 -23.200 1.00 97.62 148 LYS A O 1
ATOM 1164 N N . ASP A 1 149 ? 13.620 7.687 -22.737 1.00 97.19 149 ASP A N 1
ATOM 1165 C CA . ASP A 1 149 ? 12.840 6.953 -23.737 1.00 97.19 149 ASP A CA 1
ATOM 1166 C C . ASP A 1 149 ? 11.412 6.630 -23.263 1.00 97.19 149 ASP A C 1
ATOM 1168 O O . ASP A 1 149 ? 10.528 6.389 -24.084 1.00 97.19 149 ASP A O 1
ATOM 1172 N N . ASN A 1 150 ? 11.155 6.669 -21.950 1.00 98.19 150 ASN A N 1
ATOM 1173 C CA . ASN A 1 150 ? 9.809 6.525 -21.395 1.00 98.19 150 ASN A CA 1
ATOM 1174 C C . ASN A 1 150 ? 8.953 7.719 -21.821 1.00 98.19 150 ASN A C 1
ATOM 1176 O O . ASN A 1 150 ? 9.412 8.858 -21.724 1.00 98.19 150 ASN A O 1
ATOM 1180 N N . ARG A 1 151 ? 7.697 7.508 -22.233 1.00 98.12 151 ARG A N 1
ATOM 1181 C CA . ARG A 1 151 ? 6.766 8.631 -22.437 1.00 98.12 151 ARG A CA 1
ATOM 1182 C C . ARG A 1 151 ? 6.428 9.311 -21.107 1.00 98.12 151 ARG A C 1
ATOM 1184 O O . ARG A 1 151 ? 6.627 8.739 -20.039 1.00 98.12 151 ARG A O 1
ATOM 1191 N N . VAL A 1 152 ? 5.902 10.537 -21.165 1.00 98.50 152 VAL A N 1
ATOM 1192 C CA . VAL A 1 152 ? 5.338 11.191 -19.970 1.00 98.50 152 VAL A CA 1
ATOM 1193 C C . VAL A 1 152 ? 4.318 10.245 -19.335 1.00 98.50 152 VAL A C 1
ATOM 1195 O O . VAL A 1 152 ? 3.543 9.616 -20.053 1.00 98.50 152 VAL A O 1
ATOM 1198 N N . ASN A 1 153 ? 4.373 10.136 -18.008 1.00 98.44 153 ASN A N 1
ATOM 1199 C CA . ASN A 1 153 ? 3.558 9.244 -17.185 1.00 98.44 153 ASN A CA 1
ATOM 1200 C C . ASN A 1 153 ? 3.818 7.731 -17.335 1.00 98.44 153 ASN A C 1
ATOM 1202 O O . ASN A 1 153 ? 3.239 6.964 -16.570 1.00 98.44 153 ASN A O 1
ATOM 1206 N N . ASP A 1 154 ? 4.768 7.292 -18.171 1.00 98.69 154 ASP A N 1
ATOM 1207 C CA . ASP A 1 154 ? 5.317 5.929 -18.107 1.00 98.69 154 ASP A CA 1
ATOM 1208 C C . ASP A 1 154 ? 6.350 5.835 -16.972 1.00 98.69 154 ASP A C 1
ATOM 1210 O O . ASP A 1 154 ? 7.509 6.247 -17.100 1.00 98.69 154 ASP A O 1
ATOM 1214 N N . LEU A 1 155 ? 5.925 5.267 -15.843 1.00 98.69 155 LEU A N 1
ATOM 1215 C CA . LEU A 1 155 ? 6.726 5.204 -14.620 1.00 98.69 155 LEU A CA 1
ATOM 1216 C C . LEU A 1 155 ? 7.793 4.097 -14.631 1.00 98.69 155 LEU A C 1
ATOM 1218 O O . LEU A 1 155 ? 8.550 3.966 -13.660 1.00 98.69 155 LEU A O 1
ATOM 1222 N N . GLY A 1 156 ? 7.876 3.299 -15.697 1.00 98.69 156 GLY A N 1
ATOM 1223 C CA . GLY A 1 156 ? 8.707 2.102 -15.734 1.00 9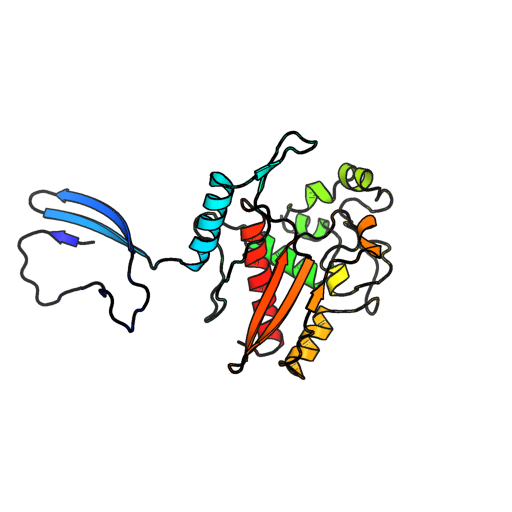8.69 156 GLY A CA 1
ATOM 1224 C C . GLY A 1 156 ? 8.100 0.934 -14.941 1.00 98.69 156 GLY A C 1
ATOM 1225 O O . GLY A 1 156 ? 6.937 0.982 -14.541 1.00 98.69 156 GLY A O 1
ATOM 1226 N N . PRO A 1 157 ? 8.872 -0.129 -14.649 1.00 98.62 157 PRO A N 1
ATOM 1227 C CA . PRO A 1 157 ? 8.368 -1.356 -14.035 1.00 98.62 157 PRO A CA 1
ATOM 1228 C C . PRO A 1 157 ? 8.171 -1.228 -12.513 1.00 98.62 157 PRO A C 1
ATOM 1230 O O . PRO A 1 157 ? 8.743 -1.993 -11.733 1.00 98.62 157 PRO A O 1
ATOM 1233 N N . VAL A 1 158 ? 7.381 -0.249 -12.073 1.00 98.62 158 VAL A N 1
ATOM 1234 C CA . VAL A 1 158 ? 7.134 0.085 -10.662 1.00 98.62 158 VAL A CA 1
ATOM 1235 C C . VAL A 1 158 ? 6.087 -0.825 -10.008 1.00 98.62 158 VAL A C 1
ATOM 1237 O O . VAL A 1 158 ? 5.223 -1.377 -10.679 1.00 98.62 158 VAL A O 1
ATOM 1240 N N . TYR A 1 159 ? 6.157 -0.968 -8.678 1.00 98.69 159 TYR A N 1
ATOM 1241 C CA . TYR A 1 159 ? 5.147 -1.590 -7.797 1.00 98.69 159 TYR A CA 1
ATOM 1242 C C . TYR A 1 159 ? 4.358 -2.763 -8.398 1.00 98.69 159 TYR A C 1
ATOM 1244 O O . TYR A 1 159 ? 4.834 -3.898 -8.367 1.00 98.69 159 TYR A O 1
ATOM 1252 N N . GLY A 1 160 ? 3.161 -2.485 -8.929 1.00 98.44 160 GLY A N 1
ATOM 1253 C CA . GLY A 1 160 ? 2.239 -3.462 -9.494 1.00 98.44 160 GLY A CA 1
ATOM 1254 C C . GLY A 1 160 ? 2.868 -4.320 -10.583 1.00 98.44 160 GLY A C 1
ATOM 1255 O O . GLY A 1 160 ? 2.666 -5.534 -10.594 1.00 98.44 160 GLY A O 1
ATOM 1256 N N . PHE A 1 161 ? 3.714 -3.725 -11.429 1.00 98.88 161 PHE A N 1
ATOM 1257 C CA . PHE A 1 161 ? 4.486 -4.473 -12.414 1.00 98.88 161 PHE A CA 1
ATOM 1258 C C . PHE A 1 161 ? 5.333 -5.550 -11.745 1.00 98.88 161 PHE A C 1
ATOM 1260 O O . PHE A 1 161 ? 5.268 -6.711 -12.124 1.00 98.88 161 PHE A O 1
ATOM 1267 N N . GLN A 1 162 ? 6.070 -5.214 -10.684 1.00 98.81 162 GLN A N 1
ATOM 1268 C CA . GLN A 1 162 ? 6.837 -6.217 -9.944 1.00 98.81 162 GLN A CA 1
ATOM 1269 C C . GLN A 1 162 ? 5.921 -7.222 -9.235 1.00 98.81 162 GLN A C 1
ATOM 1271 O O . GLN A 1 162 ? 6.287 -8.382 -9.100 1.00 98.81 162 GLN A O 1
ATOM 1276 N N . TRP A 1 163 ? 4.720 -6.834 -8.802 1.00 98.81 163 TRP A N 1
ATOM 1277 C CA . TRP A 1 163 ? 3.786 -7.757 -8.148 1.00 98.81 163 TRP A CA 1
ATOM 1278 C C . TRP A 1 163 ? 3.253 -8.840 -9.091 1.00 98.81 163 TRP A C 1
ATOM 1280 O O . TRP A 1 163 ? 3.032 -9.966 -8.644 1.00 98.81 163 TRP A O 1
ATOM 1290 N N . ARG A 1 164 ? 3.034 -8.519 -10.371 1.00 98.81 164 ARG A N 1
ATOM 1291 C CA . ARG A 1 164 ? 2.435 -9.446 -11.351 1.00 98.81 164 ARG A CA 1
ATOM 1292 C C . ARG A 1 164 ? 3.433 -9.996 -12.377 1.00 98.81 164 ARG A C 1
ATOM 1294 O O . ARG A 1 164 ? 3.182 -11.053 -12.945 1.00 98.81 164 ARG A O 1
ATOM 1301 N N . HIS A 1 165 ? 4.558 -9.313 -12.575 1.00 98.81 165 HIS A N 1
ATOM 1302 C CA . HIS A 1 165 ? 5.564 -9.573 -13.610 1.00 98.81 165 HIS A CA 1
ATOM 1303 C C . HIS A 1 165 ? 6.996 -9.456 -13.060 1.00 98.81 165 HIS A C 1
ATO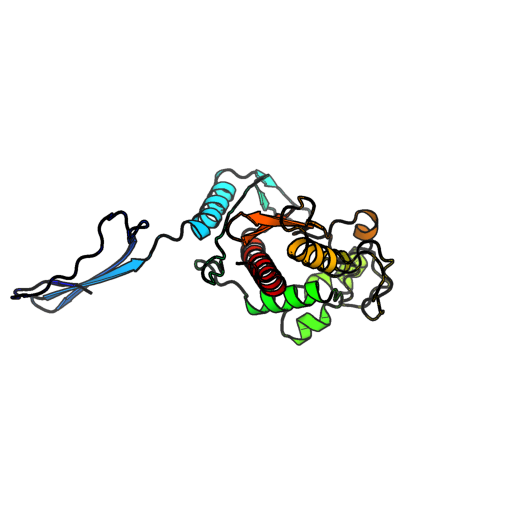M 1305 O O . HIS A 1 165 ? 7.892 -8.941 -13.731 1.00 98.81 165 HIS A O 1
ATOM 1311 N N . PHE A 1 166 ? 7.247 -9.927 -11.830 1.00 98.75 166 PHE A N 1
ATOM 1312 C CA . PHE A 1 166 ? 8.569 -9.814 -11.203 1.00 98.75 166 PHE A CA 1
ATOM 1313 C C . PHE A 1 166 ? 9.664 -10.408 -12.100 1.00 98.75 166 PHE A C 1
ATOM 1315 O O . PHE A 1 166 ? 9.573 -11.566 -12.511 1.00 98.75 166 PHE A O 1
ATOM 1322 N N . GLY A 1 167 ? 10.702 -9.621 -12.391 1.00 98.38 167 GLY A N 1
ATOM 1323 C CA . GLY A 1 167 ? 11.828 -10.041 -13.232 1.00 98.38 167 GLY A CA 1
ATOM 1324 C C . GLY A 1 167 ? 11.557 -10.068 -14.742 1.00 98.38 167 GLY A C 1
ATOM 1325 O O . GLY A 1 167 ? 12.449 -10.461 -15.488 1.00 98.38 167 GLY A O 1
ATOM 1326 N N . ALA A 1 168 ? 10.373 -9.655 -15.210 1.00 98.56 168 ALA A N 1
ATOM 1327 C CA . ALA A 1 168 ? 10.139 -9.443 -16.635 1.00 98.56 168 ALA A CA 1
ATOM 1328 C C . ALA A 1 168 ? 10.965 -8.257 -17.160 1.00 98.56 168 ALA A C 1
ATOM 1330 O O . ALA A 1 168 ? 11.131 -7.248 -16.470 1.00 98.56 168 ALA A O 1
ATOM 1331 N N . GLU A 1 169 ? 11.443 -8.369 -18.398 1.00 98.06 169 GLU A N 1
ATOM 1332 C CA . GLU A 1 169 ? 12.050 -7.252 -19.121 1.00 98.06 169 GLU A CA 1
ATOM 1333 C C . GLU A 1 169 ? 10.968 -6.226 -19.475 1.00 98.06 169 GLU A C 1
ATOM 1335 O O . GLU A 1 169 ? 9.967 -6.564 -20.111 1.00 98.06 169 GLU A O 1
ATOM 1340 N N . TYR A 1 170 ? 11.161 -4.985 -19.031 1.00 98.56 170 TYR A N 1
ATOM 1341 C CA . TYR A 1 170 ? 10.253 -3.876 -19.301 1.00 98.56 170 TYR A CA 1
ATOM 1342 C C . TYR A 1 170 ? 10.634 -3.168 -20.598 1.00 98.56 170 TYR A C 1
ATOM 1344 O O . TYR A 1 170 ? 11.813 -2.961 -20.865 1.00 98.56 170 TYR A O 1
ATOM 1352 N N . THR A 1 171 ? 9.630 -2.759 -21.368 1.00 97.88 171 THR A N 1
ATOM 1353 C CA . THR A 1 171 ? 9.799 -1.992 -22.609 1.00 97.88 171 THR A CA 1
ATOM 1354 C C . THR A 1 171 ? 9.094 -0.642 -22.510 1.00 97.88 171 THR A C 1
ATOM 1356 O O . THR A 1 171 ? 9.760 0.384 -22.466 1.00 97.88 171 THR A O 1
ATOM 1359 N N . ASN A 1 172 ? 7.765 -0.636 -22.428 1.00 98.25 172 ASN A N 1
ATOM 1360 C CA . ASN A 1 172 ? 6.934 0.549 -22.198 1.00 98.25 172 ASN A CA 1
ATOM 1361 C C . ASN A 1 172 ? 5.623 0.165 -21.490 1.00 98.25 172 ASN A C 1
ATOM 1363 O O . ASN A 1 172 ? 5.330 -1.026 -21.332 1.00 98.25 172 ASN A O 1
ATOM 1367 N N . CYS A 1 173 ? 4.847 1.164 -21.075 1.00 98.00 173 CYS A N 1
ATOM 1368 C CA . CYS A 1 173 ? 3.582 0.976 -20.357 1.00 98.00 173 CYS A CA 1
ATOM 1369 C C . CYS A 1 173 ? 2.407 0.473 -21.217 1.00 98.00 173 CYS A C 1
ATOM 1371 O O . CYS A 1 173 ? 1.412 0.015 -20.661 1.00 98.00 173 CYS A O 1
ATOM 1373 N N . ASP A 1 174 ? 2.523 0.497 -22.547 1.00 97.81 174 ASP A N 1
ATOM 1374 C CA . ASP A 1 174 ? 1.467 0.064 -23.476 1.00 97.81 174 ASP A CA 1
ATOM 1375 C C . ASP A 1 174 ? 1.643 -1.406 -23.930 1.00 97.81 174 ASP A C 1
ATOM 1377 O O . ASP A 1 174 ? 0.787 -1.974 -24.614 1.00 97.81 174 ASP A O 1
ATOM 1381 N N . ALA A 1 175 ? 2.766 -2.039 -23.575 1.00 98.00 175 ALA A N 1
ATOM 1382 C CA . ALA A 1 175 ? 3.098 -3.401 -23.978 1.00 98.00 175 ALA A CA 1
ATOM 1383 C C . ALA A 1 175 ? 2.330 -4.470 -23.180 1.00 98.00 175 ALA A C 1
ATOM 1385 O O . ALA A 1 175 ? 2.047 -4.319 -21.993 1.00 98.00 175 ALA A O 1
ATOM 1386 N N . ASP A 1 176 ? 2.069 -5.619 -23.815 1.00 97.75 176 ASP A N 1
ATOM 1387 C CA . ASP A 1 176 ? 1.491 -6.776 -23.129 1.00 97.75 176 ASP A CA 1
ATOM 1388 C C . ASP A 1 176 ? 2.572 -7.579 -22.377 1.00 97.75 176 ASP A C 1
ATOM 1390 O O . ASP A 1 176 ? 3.541 -8.091 -22.964 1.00 97.75 176 ASP A O 1
ATOM 1394 N N . TYR A 1 177 ? 2.384 -7.711 -21.064 1.00 98.31 177 TYR A N 1
ATOM 1395 C CA . TYR A 1 177 ? 3.233 -8.493 -20.164 1.00 98.31 177 TYR A CA 1
ATOM 1396 C C . TYR A 1 177 ? 2.569 -9.778 -19.655 1.00 98.31 177 TYR A C 1
ATOM 1398 O O . TYR A 1 177 ? 3.132 -10.464 -18.799 1.00 98.31 177 TYR A O 1
ATOM 1406 N N . ASN A 1 178 ? 1.406 -10.162 -20.188 1.00 96.00 178 ASN A N 1
ATOM 1407 C CA . ASN A 1 178 ? 0.731 -11.403 -19.824 1.00 96.00 178 ASN A CA 1
ATOM 1408 C C . ASN A 1 178 ? 1.667 -12.615 -19.941 1.00 96.00 178 ASN A C 1
ATOM 1410 O O . ASN A 1 178 ? 2.287 -12.868 -20.972 1.00 96.00 178 ASN A O 1
ATOM 1414 N N . GLY A 1 179 ? 1.773 -13.374 -18.848 1.00 96.06 179 GLY A N 1
ATOM 1415 C CA . GLY A 1 179 ? 2.643 -14.550 -18.765 1.00 96.06 179 GLY A CA 1
ATOM 1416 C C . GLY A 1 179 ? 4.144 -14.251 -18.669 1.00 96.06 179 GLY A C 1
ATOM 1417 O O . GLY A 1 179 ? 4.927 -15.195 -18.594 1.00 96.06 179 GLY A O 1
ATOM 1418 N N . LYS A 1 180 ? 4.562 -12.979 -18.643 1.00 98.25 180 LYS A N 1
ATOM 1419 C CA . LYS A 1 180 ? 5.959 -12.585 -18.427 1.00 98.25 180 LYS A CA 1
ATOM 1420 C C . LYS A 1 180 ? 6.245 -12.387 -16.940 1.00 98.25 180 LYS A C 1
ATOM 1422 O O . LYS A 1 180 ? 5.410 -11.871 -16.196 1.00 98.25 180 LYS A O 1
ATOM 1427 N N . GLY A 1 181 ? 7.462 -12.750 -16.535 1.00 98.31 181 GLY A N 1
ATOM 1428 C CA . GLY A 1 181 ? 7.920 -12.643 -15.151 1.00 98.31 181 GLY A CA 1
ATOM 1429 C C . GLY A 1 181 ? 7.172 -13.580 -14.202 1.00 98.31 181 GLY A C 1
ATOM 1430 O O . GLY A 1 181 ? 6.560 -14.565 -14.617 1.00 98.31 181 GLY A O 1
ATOM 1431 N N . TYR A 1 182 ? 7.247 -13.278 -12.908 1.00 98.50 182 TYR A N 1
ATOM 1432 C CA . TYR A 1 182 ? 6.614 -14.066 -11.856 1.00 98.50 182 TYR A CA 1
ATOM 1433 C C . TYR A 1 182 ? 5.449 -13.308 -11.201 1.00 98.50 182 TYR A C 1
ATOM 1435 O O . TYR A 1 182 ? 5.637 -12.231 -10.629 1.00 98.50 182 TYR A O 1
ATOM 1443 N N . ASP A 1 183 ? 4.247 -13.892 -11.263 1.00 98.81 183 ASP A N 1
ATOM 1444 C CA . ASP A 1 183 ? 3.023 -13.330 -10.678 1.00 98.81 183 ASP A CA 1
ATOM 1445 C C . ASP A 1 183 ? 2.904 -13.707 -9.194 1.00 98.81 183 ASP A C 1
ATOM 1447 O O . ASP A 1 183 ? 2.341 -14.741 -8.819 1.00 98.81 183 ASP A O 1
ATOM 1451 N N . GLN A 1 184 ? 3.455 -12.845 -8.340 1.00 98.81 184 GLN A N 1
ATOM 1452 C CA . GLN A 1 184 ? 3.506 -13.043 -6.892 1.00 98.81 184 GLN A CA 1
ATOM 1453 C C . GLN A 1 184 ? 2.109 -13.008 -6.260 1.00 98.81 184 GLN A C 1
ATOM 1455 O O . GLN A 1 184 ? 1.824 -13.801 -5.365 1.00 98.81 184 GLN A O 1
ATOM 1460 N N . ILE A 1 185 ? 1.216 -12.132 -6.738 1.00 98.62 185 ILE A N 1
ATOM 1461 C CA . ILE A 1 185 ? -0.162 -12.032 -6.224 1.00 98.62 185 ILE A CA 1
ATOM 1462 C C . ILE A 1 185 ? -0.925 -13.323 -6.507 1.00 98.62 185 ILE A C 1
ATOM 1464 O O . ILE A 1 185 ? -1.547 -13.890 -5.604 1.00 98.62 185 ILE A O 1
ATOM 1468 N N . ARG A 1 186 ? -0.850 -13.824 -7.747 1.00 98.44 186 ARG A N 1
ATOM 1469 C CA . ARG A 1 186 ? -1.474 -15.099 -8.112 1.00 98.44 186 ARG A CA 1
ATOM 1470 C C . ARG A 1 186 ? -0.913 -16.239 -7.275 1.00 98.44 186 ARG A C 1
ATOM 1472 O O . ARG A 1 186 ? -1.703 -17.041 -6.777 1.00 98.44 186 ARG A O 1
ATOM 1479 N N . GLN A 1 187 ? 0.408 -16.294 -7.096 1.00 98.56 187 GLN A N 1
ATOM 1480 C CA . GLN A 1 187 ? 1.031 -17.325 -6.275 1.00 98.56 187 GLN A CA 1
ATOM 1481 C C . GLN A 1 187 ? 0.516 -17.278 -4.834 1.00 98.56 187 GLN A C 1
ATOM 1483 O O . GLN A 1 187 ? 0.103 -18.306 -4.308 1.00 98.56 187 GLN A O 1
ATOM 1488 N N . VAL A 1 188 ? 0.495 -16.102 -4.201 1.00 98.75 188 VAL A N 1
ATOM 1489 C CA . VAL A 1 188 ? 0.003 -15.945 -2.825 1.00 98.75 188 VAL A CA 1
ATOM 1490 C C . VAL A 1 188 ? -1.445 -16.407 -2.700 1.00 98.75 188 VAL A C 1
ATOM 1492 O O . VAL A 1 188 ? -1.754 -17.186 -1.804 1.00 98.75 188 VAL A O 1
ATOM 1495 N N . ILE A 1 189 ? -2.329 -16.002 -3.617 1.00 98.75 189 ILE A N 1
ATOM 1496 C CA . ILE A 1 189 ? -3.739 -16.427 -3.604 1.00 98.75 189 ILE A CA 1
ATOM 1497 C C . ILE A 1 189 ? -3.859 -17.951 -3.744 1.00 98.75 189 ILE A C 1
ATOM 1499 O O . ILE A 1 189 ? -4.668 -18.577 -3.056 1.00 98.75 189 ILE A O 1
ATOM 1503 N N . GLN A 1 190 ? -3.069 -18.564 -4.628 1.00 98.62 190 GLN A N 1
ATOM 1504 C CA . GLN A 1 190 ? -3.059 -20.016 -4.811 1.00 98.62 190 GLN A CA 1
ATOM 1505 C C . GLN A 1 190 ? -2.549 -20.744 -3.563 1.00 98.62 190 GLN A C 1
ATOM 1507 O O . GLN A 1 190 ? -3.167 -21.723 -3.143 1.00 98.62 190 GLN A O 1
ATOM 1512 N N . THR A 1 191 ? -1.474 -20.249 -2.946 1.00 98.75 191 THR A N 1
ATOM 1513 C CA . THR A 1 191 ? -0.928 -20.802 -1.703 1.00 98.75 191 THR A CA 1
ATOM 1514 C C . THR A 1 191 ? -1.927 -20.669 -0.561 1.00 98.75 191 THR A C 1
ATOM 1516 O O . THR A 1 191 ? -2.245 -21.675 0.055 1.00 98.75 191 THR A O 1
ATOM 1519 N N . LEU A 1 192 ? -2.529 -19.495 -0.346 1.00 98.62 192 LEU A N 1
ATOM 1520 C CA . LEU A 1 192 ? -3.537 -19.278 0.702 1.00 98.62 192 LEU A CA 1
ATOM 1521 C C . LEU A 1 192 ? -4.717 -20.257 0.612 1.00 98.62 192 LEU A C 1
ATOM 1523 O O . LEU A 1 192 ? -5.238 -20.694 1.634 1.00 98.62 192 LEU A O 1
ATOM 1527 N N . ARG A 1 193 ? -5.139 -20.622 -0.606 1.00 98.19 193 ARG A N 1
ATOM 1528 C CA . ARG A 1 193 ? -6.227 -21.590 -0.823 1.00 98.19 193 ARG A CA 1
ATOM 1529 C C . ARG A 1 193 ? -5.801 -23.043 -0.603 1.00 98.19 193 ARG A C 1
ATOM 1531 O O . ARG A 1 193 ? -6.645 -23.865 -0.256 1.00 98.19 193 ARG A O 1
ATOM 1538 N N . LYS A 1 194 ? -4.535 -23.378 -0.870 1.00 98.06 194 LYS A N 1
ATOM 1539 C CA . LYS A 1 194 ? -4.028 -24.760 -0.867 1.00 98.06 194 LYS A CA 1
ATOM 1540 C C . LYS A 1 194 ? -3.335 -25.140 0.442 1.00 98.06 194 LYS A C 1
ATOM 1542 O O . LYS A 1 194 ? -3.561 -26.233 0.947 1.00 98.06 194 LYS A O 1
ATOM 1547 N N . ASP A 1 195 ? -2.476 -24.264 0.945 1.00 97.94 195 ASP A N 1
ATOM 1548 C CA . ASP A 1 195 ? -1.668 -24.431 2.151 1.00 97.94 195 ASP A CA 1
ATOM 1549 C C . ASP A 1 195 ? -1.539 -23.081 2.890 1.00 97.94 195 ASP A C 1
ATOM 1551 O O . ASP A 1 195 ? -0.529 -22.384 2.761 1.00 97.94 195 ASP A O 1
ATOM 1555 N N . PRO A 1 196 ? -2.569 -22.675 3.657 1.00 97.81 196 PRO A N 1
ATOM 1556 C CA . PRO A 1 196 ? -2.579 -21.392 4.367 1.00 97.81 196 PRO A CA 1
ATOM 1557 C C . PRO A 1 196 ? -1.517 -21.280 5.476 1.00 97.81 196 PRO A C 1
ATOM 1559 O O . PRO A 1 196 ? -1.302 -20.186 5.995 1.00 97.81 196 PRO A O 1
ATOM 1562 N N . ASN A 1 197 ? -0.845 -22.380 5.835 1.00 97.88 197 ASN A N 1
ATOM 1563 C CA . ASN A 1 197 ? 0.216 -22.405 6.845 1.00 97.88 197 ASN A CA 1
ATOM 1564 C C . ASN A 1 197 ? 1.612 -22.138 6.258 1.00 97.88 197 ASN A C 1
ATOM 1566 O O . ASN A 1 197 ? 2.595 -22.074 7.011 1.00 97.88 197 ASN A O 1
ATOM 1570 N N . ASP A 1 198 ? 1.729 -22.011 4.932 1.00 98.50 198 ASP A N 1
ATOM 1571 C CA . ASP A 1 198 ? 3.004 -21.723 4.288 1.00 98.50 198 ASP A CA 1
ATOM 1572 C C . ASP A 1 198 ? 3.577 -20.379 4.770 1.00 98.50 198 ASP A C 1
ATOM 1574 O O . ASP A 1 198 ? 2.884 -19.382 4.964 1.00 98.50 198 ASP A O 1
ATOM 1578 N N . ARG A 1 199 ? 4.894 -20.341 4.978 1.00 98.31 199 ARG A N 1
ATOM 1579 C CA . ARG A 1 199 ? 5.582 -19.182 5.574 1.00 98.31 199 ARG A CA 1
ATOM 1580 C C . ARG A 1 199 ? 6.236 -18.272 4.537 1.00 98.31 199 ARG A C 1
ATOM 1582 O O . ARG A 1 199 ? 7.014 -17.395 4.903 1.00 98.31 199 ARG A O 1
ATOM 1589 N N . ARG A 1 200 ? 5.973 -18.504 3.250 1.00 98.44 200 ARG A N 1
ATOM 1590 C CA . ARG A 1 200 ? 6.617 -17.856 2.098 1.00 98.44 200 ARG A CA 1
ATOM 1591 C C . ARG A 1 200 ? 5.616 -17.083 1.240 1.00 98.44 200 ARG A C 1
ATOM 1593 O O . ARG A 1 200 ? 5.933 -16.706 0.115 1.00 98.44 200 ARG A O 1
ATOM 1600 N N . MET A 1 201 ? 4.425 -16.812 1.772 1.00 98.62 201 MET A N 1
ATOM 1601 C CA . MET A 1 201 ? 3.406 -15.978 1.137 1.00 98.62 201 MET A CA 1
ATOM 1602 C C . MET A 1 201 ? 3.822 -14.501 1.182 1.00 98.62 201 MET A C 1
ATOM 1604 O O . MET A 1 201 ? 3.356 -13.734 2.022 1.00 98.62 201 MET A O 1
ATOM 1608 N N . ILE A 1 202 ? 4.756 -14.127 0.309 1.00 98.62 202 ILE A N 1
ATOM 1609 C CA . ILE A 1 202 ? 5.398 -12.811 0.261 1.00 98.62 202 ILE A CA 1
ATOM 1610 C C . ILE A 1 202 ? 5.239 -12.212 -1.139 1.00 98.62 202 ILE A C 1
ATOM 1612 O O . ILE A 1 202 ? 5.370 -12.910 -2.141 1.00 98.62 202 ILE A O 1
ATOM 1616 N N . VAL A 1 203 ? 4.999 -10.904 -1.191 1.00 98.69 203 VAL A N 1
ATOM 1617 C CA . VAL A 1 203 ? 5.022 -10.086 -2.408 1.00 98.69 203 VAL A CA 1
ATOM 1618 C C . VAL A 1 203 ? 6.059 -8.988 -2.219 1.00 98.69 203 VAL A C 1
ATOM 1620 O O . VAL A 1 203 ? 6.015 -8.272 -1.221 1.00 98.69 203 VAL A O 1
ATOM 1623 N N . SER A 1 204 ? 6.983 -8.832 -3.166 1.00 98.50 204 SER A N 1
ATOM 1624 C CA . SER A 1 204 ? 8.018 -7.795 -3.144 1.00 98.50 204 SER A CA 1
ATOM 1625 C C . SER A 1 204 ? 8.018 -6.976 -4.430 1.00 98.50 204 SER A C 1
ATOM 1627 O O . SER A 1 204 ? 7.991 -7.526 -5.528 1.00 98.50 204 SER A O 1
ATOM 1629 N N . ALA A 1 205 ? 8.108 -5.654 -4.300 1.00 98.62 205 ALA A N 1
ATOM 1630 C CA . ALA A 1 205 ? 8.427 -4.761 -5.413 1.00 98.62 205 ALA A CA 1
ATOM 1631 C C . ALA A 1 205 ? 9.923 -4.405 -5.473 1.00 98.62 205 ALA A C 1
ATOM 1633 O O . ALA A 1 205 ? 10.371 -3.728 -6.397 1.00 98.62 205 ALA A O 1
ATOM 1634 N N . TRP A 1 206 ? 10.719 -4.844 -4.495 1.00 98.69 206 TRP A N 1
ATOM 1635 C CA . TRP A 1 206 ? 12.143 -4.536 -4.444 1.00 98.69 206 TRP A CA 1
ATOM 1636 C C . TRP A 1 206 ? 12.944 -5.470 -5.347 1.00 98.69 206 TRP A C 1
ATOM 1638 O O . TRP A 1 206 ? 13.326 -6.570 -4.948 1.00 98.69 206 TRP A O 1
ATOM 1648 N N . ASN A 1 207 ? 13.203 -5.011 -6.568 1.00 98.50 207 ASN A N 1
ATOM 1649 C CA . ASN A 1 207 ? 14.003 -5.716 -7.559 1.00 98.50 207 ASN A CA 1
ATOM 1650 C C . ASN A 1 207 ? 15.248 -4.886 -7.914 1.00 98.50 207 ASN A C 1
ATOM 1652 O O . ASN A 1 207 ? 15.138 -3.986 -8.750 1.00 98.50 207 ASN A O 1
ATOM 1656 N N . PRO A 1 208 ? 16.425 -5.177 -7.322 1.00 98.50 208 PRO A N 1
ATOM 1657 C CA . PRO A 1 208 ? 17.659 -4.432 -7.575 1.00 98.50 208 PRO A CA 1
ATOM 1658 C C . PRO A 1 208 ? 18.020 -4.284 -9.056 1.00 98.50 208 PRO A C 1
ATOM 1660 O O . PRO A 1 208 ? 18.496 -3.224 -9.449 1.00 98.50 208 PRO A O 1
ATOM 1663 N N . ALA A 1 209 ? 17.742 -5.300 -9.881 1.00 98.31 209 ALA A N 1
ATOM 1664 C CA . ALA A 1 209 ? 18.027 -5.261 -11.316 1.00 98.31 209 ALA A CA 1
ATOM 1665 C C . ALA A 1 209 ? 17.120 -4.276 -12.077 1.00 98.31 209 ALA A C 1
ATOM 1667 O O . ALA A 1 209 ? 17.519 -3.744 -13.108 1.00 98.31 209 ALA A O 1
ATOM 1668 N N . ALA A 1 210 ? 15.920 -3.999 -11.559 1.00 98.06 210 ALA A N 1
ATOM 1669 C CA . ALA A 1 210 ? 14.947 -3.115 -12.194 1.00 98.06 210 ALA A CA 1
ATOM 1670 C C . ALA A 1 210 ? 14.927 -1.688 -11.615 1.00 98.06 210 ALA A C 1
ATOM 1672 O O . ALA A 1 210 ? 14.347 -0.803 -12.237 1.00 98.06 210 ALA A O 1
ATOM 1673 N N . LEU A 1 211 ? 15.553 -1.426 -10.456 1.00 98.06 211 LEU A N 1
ATOM 1674 C CA . LEU A 1 211 ? 15.449 -0.130 -9.756 1.00 98.06 211 LEU A CA 1
ATOM 1675 C C . LEU A 1 211 ? 15.870 1.076 -10.607 1.00 98.06 211 LEU A C 1
ATOM 1677 O O . LEU A 1 211 ? 15.305 2.158 -10.458 1.00 98.06 211 LEU A O 1
ATOM 1681 N N . GLN A 1 212 ? 16.861 0.902 -11.482 1.00 97.25 212 GLN A N 1
ATOM 1682 C CA . GLN A 1 212 ? 17.346 1.958 -12.377 1.00 97.25 212 GLN A CA 1
ATOM 1683 C C . GLN A 1 212 ? 16.365 2.291 -13.513 1.00 97.25 212 GLN A C 1
ATOM 1685 O O . GLN A 1 212 ? 16.461 3.362 -14.096 1.00 97.25 212 GLN A O 1
ATOM 1690 N N . HIS A 1 213 ? 15.411 1.400 -13.793 1.00 98.06 213 HIS A N 1
ATOM 1691 C CA . HIS A 1 213 ? 14.386 1.575 -14.823 1.00 98.06 213 HIS A CA 1
ATOM 1692 C C . HIS A 1 213 ? 13.073 2.137 -14.258 1.00 98.06 213 HIS A C 1
ATOM 1694 O O . HIS A 1 213 ? 12.137 2.381 -15.008 1.00 98.06 213 HIS A O 1
ATOM 1700 N N . MET A 1 214 ? 12.985 2.330 -12.938 1.00 98.50 214 MET A N 1
ATOM 1701 C CA . MET A 1 214 ? 11.805 2.854 -12.252 1.00 98.50 214 MET A CA 1
ATOM 1702 C C . MET A 1 214 ? 11.921 4.365 -12.043 1.00 98.50 214 MET A C 1
ATOM 1704 O O . MET A 1 214 ? 12.965 4.851 -11.588 1.00 98.50 214 MET A O 1
ATOM 1708 N N . ALA A 1 215 ? 10.821 5.094 -12.262 1.00 97.62 215 ALA A N 1
ATOM 1709 C CA . ALA A 1 215 ? 10.732 6.514 -11.921 1.00 97.62 215 ALA A CA 1
ATOM 1710 C C . ALA A 1 215 ? 11.112 6.737 -10.447 1.00 97.62 215 ALA A C 1
ATOM 1712 O O . ALA A 1 215 ? 11.963 7.568 -10.126 1.00 97.62 215 ALA A O 1
ATOM 1713 N N . LEU A 1 216 ? 10.572 5.908 -9.549 1.00 94.19 216 LEU A N 1
ATOM 1714 C CA . LEU A 1 216 ? 10.943 5.887 -8.138 1.00 94.19 216 LEU A CA 1
ATOM 1715 C C . LEU A 1 216 ? 11.079 4.454 -7.603 1.00 94.19 216 LEU A C 1
ATOM 1717 O O . LEU A 1 216 ? 10.167 3.647 -7.788 1.00 94.19 216 LEU A O 1
ATOM 1721 N N . PRO A 1 217 ? 12.163 4.135 -6.864 1.00 96.12 217 PRO A N 1
ATOM 1722 C CA . PRO A 1 217 ? 12.254 2.893 -6.102 1.00 96.12 217 PRO A CA 1
ATOM 1723 C C . PRO A 1 217 ? 11.093 2.764 -5.104 1.00 96.12 217 PRO A C 1
ATOM 1725 O O . PRO A 1 217 ? 10.793 3.741 -4.406 1.00 96.12 217 PRO A O 1
ATOM 1728 N N . PRO A 1 218 ? 10.492 1.575 -4.930 1.00 97.19 218 PRO A N 1
ATOM 1729 C CA . PRO A 1 218 ? 9.267 1.445 -4.156 1.00 97.19 218 PRO A CA 1
ATOM 1730 C C . PRO A 1 218 ? 9.482 1.750 -2.671 1.00 97.19 218 PRO A C 1
ATOM 1732 O O . PRO A 1 218 ? 10.476 1.321 -2.079 1.00 97.19 218 PRO A O 1
ATOM 1735 N N . CYS A 1 219 ? 8.567 2.509 -2.064 1.00 97.38 219 CYS A N 1
ATOM 1736 C CA . CYS A 1 219 ? 8.605 2.842 -0.637 1.00 97.38 219 CYS A CA 1
ATOM 1737 C C . CYS A 1 219 ? 8.045 1.696 0.214 1.00 97.38 219 CYS A C 1
ATOM 1739 O O . CYS A 1 219 ? 8.731 1.193 1.105 1.00 97.38 219 CYS A O 1
ATOM 1741 N N . HIS A 1 220 ? 6.819 1.260 -0.079 1.00 98.12 220 HIS A N 1
ATOM 1742 C CA . HIS A 1 220 ? 6.186 0.069 0.491 1.00 98.12 220 HIS A CA 1
ATOM 1743 C C . HIS A 1 220 ? 6.573 -1.144 -0.363 1.00 98.12 220 HIS A C 1
ATOM 1745 O O . HIS A 1 220 ? 6.028 -1.404 -1.434 1.00 98.12 220 HIS A O 1
ATOM 1751 N N . MET A 1 221 ? 7.630 -1.829 0.064 1.00 96.94 221 MET A N 1
ATOM 1752 C CA . MET A 1 221 ? 8.418 -2.666 -0.841 1.00 96.94 221 MET A CA 1
ATOM 1753 C C . MET A 1 221 ? 8.197 -4.165 -0.664 1.00 96.94 221 MET A C 1
ATOM 1755 O O . MET A 1 221 ? 8.530 -4.916 -1.576 1.00 96.94 221 MET A O 1
ATOM 1759 N N . LEU A 1 222 ? 7.647 -4.602 0.472 1.00 98.56 222 LEU A N 1
ATOM 1760 C CA . LEU A 1 222 ? 7.397 -6.013 0.755 1.00 98.56 222 LEU A CA 1
ATOM 1761 C C . LEU A 1 222 ? 6.153 -6.180 1.628 1.00 98.56 222 LEU A C 1
ATOM 1763 O O . LEU A 1 222 ? 5.985 -5.452 2.603 1.00 98.56 222 LEU A O 1
ATOM 1767 N N . ALA A 1 223 ? 5.315 -7.160 1.304 1.00 98.81 223 ALA A N 1
ATOM 1768 C CA . ALA A 1 223 ? 4.205 -7.596 2.140 1.00 98.81 223 ALA A CA 1
ATOM 1769 C C . ALA A 1 223 ? 4.246 -9.107 2.356 1.00 98.81 223 ALA A C 1
ATOM 1771 O O . ALA A 1 223 ? 4.485 -9.860 1.414 1.00 98.81 223 ALA A O 1
ATOM 1772 N N . GLN A 1 224 ? 4.002 -9.542 3.589 1.00 98.88 224 GLN A N 1
ATOM 1773 C CA . GLN A 1 224 ? 3.905 -10.950 3.965 1.00 98.88 224 GLN A CA 1
ATOM 1774 C C . GLN A 1 224 ? 2.516 -11.254 4.518 1.00 98.88 224 GLN A C 1
ATOM 1776 O O . GLN A 1 224 ? 2.007 -10.510 5.355 1.00 98.88 224 GLN A O 1
ATOM 1781 N N . PHE A 1 225 ? 1.943 -12.377 4.100 1.00 98.88 225 PHE A N 1
ATOM 1782 C CA . PHE A 1 225 ? 0.646 -12.856 4.559 1.00 98.88 225 PHE A CA 1
ATOM 1783 C C . PHE A 1 225 ? 0.792 -13.991 5.574 1.00 98.88 225 PHE A C 1
ATOM 1785 O O . PHE A 1 225 ? 1.744 -14.772 5.530 1.00 98.88 225 PHE A O 1
ATOM 1792 N N . TYR A 1 226 ? -0.166 -14.068 6.491 1.00 98.81 226 TYR A N 1
ATOM 1793 C CA . TYR A 1 226 ? -0.238 -15.073 7.546 1.00 98.81 226 TYR A CA 1
ATOM 1794 C C . TYR A 1 226 ? -1.698 -15.437 7.808 1.00 98.81 226 TYR A C 1
ATOM 1796 O O . TYR A 1 226 ? -2.550 -14.550 7.835 1.00 98.81 226 TYR A O 1
ATOM 1804 N N . VAL A 1 227 ? -1.978 -16.720 8.029 1.00 98.75 227 VAL A N 1
ATOM 1805 C CA . VAL A 1 227 ? -3.306 -17.211 8.413 1.00 98.75 227 VAL A CA 1
ATOM 1806 C C . VAL A 1 227 ? -3.205 -17.885 9.774 1.00 98.75 227 VAL A C 1
ATOM 1808 O O . VAL A 1 227 ? -2.270 -18.644 10.024 1.00 98.75 227 VAL A O 1
ATOM 1811 N N . ASN A 1 228 ? -4.154 -17.594 10.662 1.00 98.06 228 ASN A N 1
ATOM 1812 C CA . ASN A 1 228 ? -4.238 -18.230 11.978 1.00 98.06 228 ASN A CA 1
ATOM 1813 C C . ASN A 1 228 ? -5.282 -19.360 12.021 1.00 98.06 228 ASN A C 1
ATOM 1815 O O . ASN A 1 228 ? -6.039 -19.574 11.074 1.00 98.06 228 ASN A O 1
ATOM 1819 N N . ASP A 1 229 ? -5.383 -20.034 13.168 1.00 96.25 229 ASP A N 1
ATOM 1820 C CA . ASP A 1 229 ? -6.311 -21.156 13.385 1.00 96.25 229 ASP A CA 1
ATOM 1821 C C . ASP A 1 229 ? -7.796 -20.783 13.221 1.00 96.25 229 ASP A C 1
ATOM 1823 O O . ASP A 1 229 ? -8.635 -21.644 12.962 1.00 96.25 229 ASP A O 1
ATOM 1827 N N . ARG A 1 230 ? -8.136 -19.491 13.330 1.00 97.12 230 ARG A N 1
ATOM 1828 C CA . ARG A 1 230 ? -9.495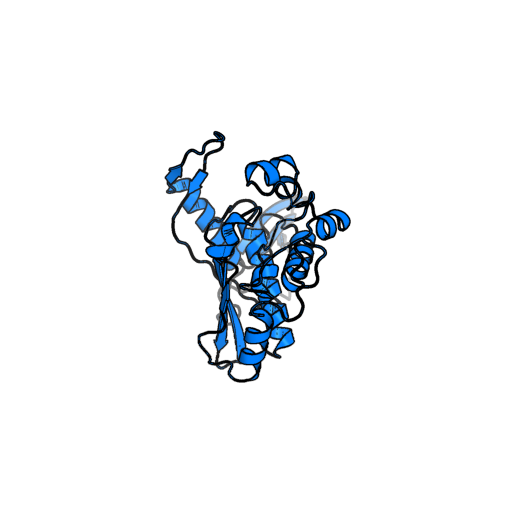 -18.968 13.110 1.00 97.12 230 ARG A CA 1
ATOM 1829 C C . ARG A 1 230 ? -9.774 -18.620 11.646 1.00 97.12 230 ARG A C 1
ATOM 1831 O O . ARG A 1 230 ? -10.835 -18.082 11.353 1.00 97.12 230 ARG A O 1
ATOM 1838 N N . LYS A 1 231 ? -8.850 -18.949 10.735 1.00 97.38 231 LYS A N 1
ATOM 1839 C CA . LYS A 1 231 ? -8.902 -18.613 9.304 1.00 97.38 231 LYS A CA 1
ATOM 1840 C C . LYS A 1 231 ? -8.972 -17.108 9.034 1.00 97.38 231 LYS A C 1
ATOM 1842 O O . LYS A 1 231 ? -9.595 -16.685 8.064 1.00 97.38 231 LYS A O 1
ATOM 1847 N N . GLU A 1 232 ? -8.320 -16.313 9.876 1.00 98.38 232 GLU A N 1
ATOM 1848 C CA . GLU A 1 232 ? -8.192 -14.866 9.678 1.00 98.38 232 GLU A CA 1
ATOM 1849 C C . GLU A 1 232 ? -6.891 -14.560 8.930 1.00 98.38 232 GLU A C 1
ATOM 1851 O O . GLU A 1 232 ? -5.827 -15.069 9.306 1.00 98.38 232 GLU A O 1
ATOM 1856 N N . LEU A 1 233 ? -6.965 -13.716 7.901 1.00 98.75 233 LEU A N 1
ATOM 1857 C CA . LEU A 1 233 ? -5.809 -13.260 7.140 1.00 98.75 233 LEU A CA 1
ATOM 1858 C C . LEU A 1 233 ? -5.190 -12.019 7.792 1.00 98.75 233 LEU A C 1
ATOM 1860 O O . LEU A 1 233 ? -5.828 -10.987 7.975 1.00 98.75 233 LEU A O 1
ATOM 1864 N N . SER A 1 234 ? -3.898 -12.092 8.085 1.00 98.88 234 SER A N 1
ATOM 1865 C CA . SER A 1 234 ? -3.077 -10.945 8.468 1.00 98.88 234 SER A CA 1
ATOM 1866 C C . SER A 1 234 ? -2.089 -10.605 7.356 1.00 98.88 234 SER A C 1
ATOM 1868 O O . SER A 1 234 ? -1.590 -11.492 6.663 1.00 98.88 234 SER A O 1
ATOM 1870 N N . CYS A 1 235 ? -1.768 -9.320 7.221 1.00 98.81 235 CYS A N 1
ATOM 1871 C CA . CYS A 1 235 ? -0.747 -8.816 6.310 1.00 98.81 235 CYS A CA 1
ATOM 1872 C C . CYS A 1 235 ? 0.246 -7.955 7.089 1.00 98.81 235 CYS A C 1
ATOM 1874 O O . CYS A 1 235 ? -0.144 -7.049 7.823 1.00 98.81 235 CYS A O 1
ATOM 1876 N N . MET A 1 236 ? 1.536 -8.215 6.906 1.00 98.88 236 MET A N 1
ATOM 1877 C CA . MET A 1 236 ? 2.613 -7.380 7.418 1.00 98.88 236 MET A CA 1
ATOM 1878 C C . MET A 1 236 ? 3.256 -6.630 6.259 1.00 98.88 236 MET A C 1
ATOM 1880 O O . MET A 1 236 ? 3.820 -7.249 5.362 1.00 98.88 236 MET A O 1
ATOM 1884 N N . LEU A 1 237 ? 3.186 -5.301 6.300 1.00 98.81 237 LEU A N 1
ATOM 1885 C CA . LEU A 1 237 ? 3.867 -4.413 5.365 1.00 98.81 237 LEU A CA 1
ATOM 1886 C C . LEU A 1 237 ? 5.248 -4.025 5.907 1.00 98.81 237 LEU A C 1
ATOM 1888 O O . LEU A 1 237 ? 5.373 -3.603 7.055 1.00 98.81 237 LEU A O 1
ATOM 1892 N N . TYR A 1 238 ? 6.261 -4.077 5.046 1.00 98.81 238 TYR A N 1
ATOM 1893 C CA . TYR A 1 238 ? 7.543 -3.413 5.241 1.00 98.81 238 TYR A CA 1
ATOM 1894 C C . TYR A 1 238 ? 7.669 -2.201 4.309 1.00 98.81 238 TYR A C 1
ATOM 1896 O O . TYR A 1 238 ? 7.660 -2.324 3.077 1.00 98.81 238 TYR A O 1
ATOM 1904 N N . GLN A 1 239 ? 7.832 -1.022 4.909 1.00 98.69 239 GLN A N 1
ATOM 1905 C CA . GLN A 1 239 ? 8.004 0.246 4.210 1.00 98.69 239 GLN A CA 1
ATOM 1906 C C . GLN A 1 239 ? 9.343 0.879 4.603 1.00 98.69 239 GLN A C 1
ATOM 1908 O O . GLN A 1 239 ? 9.594 1.144 5.775 1.00 98.69 239 GLN A O 1
ATOM 1913 N N . ARG A 1 240 ? 10.223 1.111 3.620 1.00 98.00 240 ARG A N 1
ATOM 1914 C CA . ARG A 1 240 ? 11.601 1.593 3.859 1.00 98.00 240 ARG A CA 1
ATOM 1915 C C . ARG A 1 240 ? 11.698 3.097 4.134 1.00 98.00 240 ARG A C 1
ATOM 1917 O O . ARG A 1 240 ? 12.724 3.569 4.612 1.00 98.00 240 ARG A O 1
ATOM 1924 N N . SER A 1 241 ? 10.681 3.864 3.740 1.00 96.75 241 SER A N 1
ATOM 1925 C CA . SER A 1 241 ? 10.628 5.321 3.872 1.00 96.75 241 SER A CA 1
ATOM 1926 C C . SER A 1 241 ? 9.178 5.758 4.051 1.00 96.75 241 SER A C 1
ATOM 1928 O O . SER A 1 241 ? 8.312 5.412 3.242 1.00 96.75 241 SER A O 1
ATOM 1930 N N . CYS A 1 242 ? 8.927 6.468 5.146 1.00 98.00 242 CYS A N 1
ATOM 1931 C CA . CYS A 1 242 ? 7.597 6.705 5.689 1.00 98.00 242 CYS A CA 1
ATOM 1932 C C . CYS A 1 242 ? 7.424 8.196 5.983 1.00 98.00 242 CYS A C 1
ATOM 1934 O O . CYS A 1 24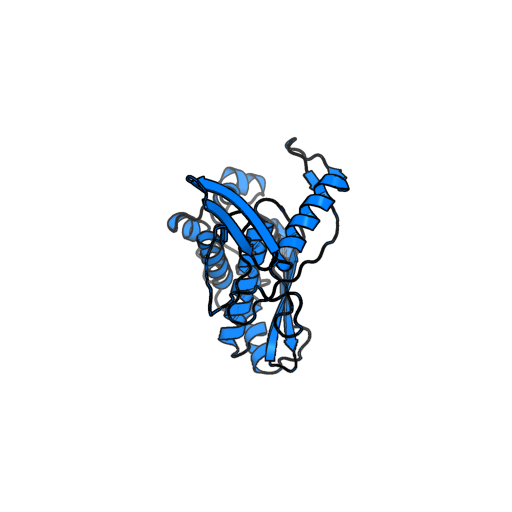2 ? 7.824 8.663 7.047 1.00 98.00 242 CYS A O 1
ATOM 1936 N N . ASP A 1 243 ? 6.829 8.945 5.053 1.00 97.06 243 ASP A N 1
ATOM 1937 C CA . ASP A 1 243 ? 6.315 10.275 5.383 1.00 97.06 243 ASP A CA 1
ATOM 1938 C C . ASP A 1 243 ? 5.096 10.116 6.296 1.00 97.06 243 ASP A C 1
ATOM 1940 O O . ASP A 1 243 ? 4.037 9.663 5.859 1.00 97.06 243 ASP A O 1
ATOM 1944 N N . MET A 1 244 ? 5.252 10.479 7.567 1.00 98.06 244 MET A N 1
ATOM 1945 C CA . MET A 1 244 ? 4.180 10.369 8.550 1.00 98.06 244 MET A CA 1
ATOM 1946 C C . MET A 1 244 ? 3.008 11.307 8.242 1.00 98.06 244 MET A C 1
ATOM 1948 O O . MET A 1 244 ? 1.886 10.976 8.591 1.00 98.06 244 MET A O 1
ATOM 1952 N N . GLY A 1 245 ? 3.226 12.455 7.592 1.00 96.06 245 GLY A N 1
ATOM 1953 C CA . GLY A 1 245 ? 2.203 13.496 7.451 1.00 96.06 245 GLY A CA 1
ATOM 1954 C C . GLY A 1 245 ? 1.139 13.218 6.384 1.00 96.06 245 GLY A C 1
ATOM 1955 O O . GLY A 1 245 ? -0.020 13.623 6.558 1.00 96.06 245 GLY A O 1
ATOM 1956 N N . LEU A 1 246 ? 1.520 12.575 5.275 1.00 96.25 246 LEU A N 1
ATOM 1957 C CA . LEU A 1 246 ? 0.621 12.229 4.165 1.00 96.25 246 LEU A CA 1
ATOM 1958 C C . LEU A 1 246 ? 0.756 10.762 3.745 1.00 96.25 246 LEU A C 1
ATOM 1960 O O . LEU A 1 246 ? -0.256 10.085 3.564 1.00 96.25 246 LEU A O 1
ATOM 1964 N N . GLY A 1 247 ? 1.988 10.266 3.614 1.00 97.50 247 GLY A N 1
ATOM 1965 C CA . GLY A 1 247 ? 2.255 8.928 3.086 1.00 97.50 247 GLY A CA 1
ATOM 1966 C C . GLY A 1 247 ? 1.748 7.785 3.971 1.00 97.50 247 GLY A C 1
ATOM 1967 O O . GLY A 1 247 ? 1.075 6.878 3.492 1.00 97.50 247 GLY A O 1
ATOM 1968 N N . VAL A 1 248 ? 2.065 7.777 5.264 1.00 98.62 248 VAL A N 1
ATOM 1969 C CA . VAL A 1 248 ? 1.742 6.655 6.164 1.00 98.62 248 VAL A CA 1
ATOM 1970 C C . VAL A 1 248 ? 0.235 6.405 6.305 1.00 98.62 248 VAL A C 1
ATOM 1972 O O . VAL A 1 248 ? -0.164 5.254 6.121 1.00 98.62 248 VAL A O 1
ATOM 1975 N N . PRO A 1 249 ? -0.627 7.417 6.535 1.00 98.69 249 PRO A N 1
ATOM 1976 C CA . PRO A 1 249 ? -2.078 7.207 6.573 1.00 98.69 249 PRO A CA 1
ATOM 1977 C C . PRO A 1 249 ? -2.630 6.603 5.273 1.00 98.69 249 PRO A C 1
ATOM 1979 O O . PRO A 1 249 ? -3.497 5.731 5.304 1.00 98.69 249 PRO A O 1
ATOM 1982 N N . PHE A 1 250 ? -2.092 7.034 4.127 1.00 98.75 250 PHE A N 1
ATOM 1983 C CA . PHE A 1 250 ? -2.447 6.505 2.810 1.00 98.75 250 PHE A CA 1
ATOM 1984 C C . PHE A 1 250 ? -2.047 5.024 2.671 1.00 98.75 250 PHE A C 1
ATOM 1986 O O . PHE A 1 250 ? -2.846 4.195 2.235 1.00 98.75 250 PHE A O 1
ATOM 1993 N N . ASN A 1 251 ? -0.834 4.671 3.106 1.00 98.69 251 ASN A N 1
ATOM 1994 C CA . ASN A 1 251 ? -0.304 3.306 3.033 1.00 98.69 251 ASN A CA 1
ATOM 1995 C C . ASN A 1 251 ? -1.017 2.329 3.981 1.00 98.69 251 ASN A C 1
ATOM 1997 O O . ASN A 1 251 ? -1.264 1.188 3.590 1.00 98.69 251 ASN A O 1
ATOM 2001 N N . ILE A 1 252 ? -1.400 2.770 5.189 1.00 98.81 252 ILE A N 1
ATOM 2002 C CA . ILE A 1 252 ? -2.226 1.975 6.118 1.00 98.81 252 ILE A CA 1
ATOM 2003 C C . ILE A 1 252 ? -3.529 1.566 5.423 1.00 98.81 252 ILE A C 1
ATOM 2005 O O . ILE A 1 252 ? -3.861 0.382 5.372 1.00 98.81 252 ILE A O 1
ATOM 2009 N N . ALA A 1 253 ? -4.226 2.534 4.823 1.00 98.69 253 ALA A N 1
ATOM 2010 C CA . ALA A 1 253 ? -5.475 2.290 4.114 1.00 98.69 253 ALA A CA 1
ATOM 2011 C C . ALA A 1 253 ? -5.289 1.377 2.888 1.00 98.69 253 ALA A C 1
ATOM 2013 O O . ALA A 1 253 ? -6.087 0.464 2.676 1.00 98.69 253 ALA A O 1
ATOM 2014 N N . SER A 1 254 ? -4.225 1.586 2.106 1.00 98.81 254 SER A N 1
ATOM 2015 C CA . SER A 1 254 ? -3.926 0.786 0.909 1.00 98.81 254 SER A CA 1
ATOM 2016 C C . SER A 1 254 ? -3.712 -0.692 1.248 1.00 98.81 254 SER A C 1
ATOM 2018 O O . SER A 1 254 ? -4.368 -1.568 0.683 1.00 98.81 254 SER A O 1
ATOM 2020 N N . TYR A 1 255 ? -2.869 -0.994 2.239 1.00 98.81 255 TYR A N 1
ATOM 2021 C CA . TYR A 1 255 ? -2.598 -2.382 2.620 1.00 98.81 255 TYR A CA 1
ATOM 2022 C C . TYR A 1 255 ? -3.731 -3.020 3.433 1.00 98.81 255 TYR A C 1
ATOM 2024 O O . TYR A 1 255 ? -3.926 -4.233 3.339 1.00 98.81 255 TYR A O 1
ATOM 2032 N N . ALA A 1 256 ? -4.535 -2.233 4.153 1.00 98.81 256 ALA A N 1
ATOM 2033 C CA . ALA A 1 256 ? -5.787 -2.713 4.735 1.00 98.81 256 ALA A CA 1
ATOM 2034 C C . ALA A 1 256 ? -6.764 -3.193 3.647 1.00 98.81 256 ALA A C 1
ATOM 2036 O O . ALA A 1 256 ? -7.275 -4.312 3.718 1.00 98.81 256 ALA A O 1
ATOM 2037 N N . LEU A 1 257 ? -6.956 -2.393 2.592 1.00 98.62 257 LEU A N 1
ATOM 2038 C CA . LEU A 1 257 ? -7.789 -2.769 1.447 1.00 98.62 257 LEU A CA 1
ATOM 2039 C C . LEU A 1 257 ? -7.219 -3.971 0.687 1.00 98.62 257 LEU A C 1
ATOM 2041 O O . LEU A 1 257 ? -7.976 -4.878 0.347 1.00 98.62 257 LEU A O 1
ATOM 2045 N N . LEU A 1 258 ? -5.902 -4.021 0.452 1.00 98.81 258 LEU A N 1
ATOM 2046 C CA . LEU A 1 258 ? -5.253 -5.168 -0.191 1.00 98.81 258 LEU A CA 1
ATOM 2047 C C . LEU A 1 258 ? -5.532 -6.461 0.581 1.00 98.81 258 LEU A C 1
ATOM 2049 O O . LEU A 1 258 ? -5.905 -7.473 -0.012 1.00 98.81 258 LEU A O 1
ATOM 2053 N N . THR A 1 259 ? -5.385 -6.410 1.905 1.00 98.81 259 THR A N 1
ATOM 2054 C CA . THR A 1 259 ? -5.632 -7.553 2.790 1.00 98.81 259 THR A CA 1
ATOM 2055 C C . THR A 1 259 ? -7.086 -7.997 2.705 1.00 98.81 259 THR A C 1
ATOM 2057 O O . THR A 1 259 ? -7.340 -9.178 2.490 1.00 98.81 259 THR A O 1
ATOM 2060 N N . ALA A 1 260 ? -8.037 -7.061 2.773 1.00 98.56 260 ALA A N 1
ATOM 2061 C CA . ALA A 1 260 ? -9.461 -7.363 2.651 1.00 98.56 260 ALA A CA 1
ATOM 2062 C C . ALA A 1 260 ? -9.826 -7.968 1.279 1.00 98.56 260 ALA A C 1
ATOM 2064 O O . ALA A 1 260 ? -10.603 -8.921 1.203 1.00 98.56 260 ALA A O 1
ATOM 2065 N N . ILE A 1 261 ? -9.243 -7.458 0.185 1.00 98.44 261 ILE A N 1
ATOM 2066 C CA . ILE A 1 261 ? -9.435 -8.002 -1.169 1.00 98.44 261 ILE A CA 1
ATOM 2067 C C . ILE A 1 261 ? -8.910 -9.438 -1.252 1.00 98.44 261 ILE A C 1
ATOM 2069 O O . ILE A 1 261 ? -9.607 -10.313 -1.771 1.00 98.44 261 ILE A O 1
ATOM 2073 N N . ILE A 1 262 ? -7.705 -9.698 -0.736 1.00 98.62 262 ILE A N 1
ATOM 2074 C CA . ILE A 1 262 ? -7.104 -11.036 -0.759 1.00 98.62 262 ILE A CA 1
ATOM 2075 C C . ILE A 1 262 ? -7.900 -11.998 0.123 1.00 98.62 262 ILE A C 1
ATOM 2077 O O . ILE A 1 262 ? -8.220 -13.084 -0.351 1.00 98.62 262 ILE A O 1
ATOM 2081 N N . ALA A 1 263 ? -8.284 -11.595 1.339 1.00 98.50 263 ALA A N 1
ATOM 2082 C CA . ALA A 1 263 ? -9.116 -12.398 2.237 1.00 98.50 263 ALA A CA 1
ATOM 2083 C C . ALA A 1 263 ? -10.429 -12.807 1.554 1.00 98.50 263 ALA A C 1
ATOM 2085 O O . ALA A 1 263 ? -10.768 -13.990 1.485 1.00 98.50 263 ALA A O 1
ATOM 2086 N N . LYS A 1 264 ? -11.111 -11.847 0.914 1.00 97.88 264 LYS A N 1
ATOM 2087 C CA . LYS A 1 264 ? -12.325 -12.116 0.137 1.00 97.88 264 LYS A CA 1
ATOM 2088 C C . LYS A 1 264 ? -12.074 -13.057 -1.042 1.00 97.88 264 LYS A C 1
ATOM 2090 O O . LYS A 1 264 ? -12.889 -13.939 -1.305 1.00 97.88 264 LYS A O 1
ATOM 2095 N N . ALA A 1 265 ? -10.958 -12.899 -1.752 1.00 97.94 265 ALA A N 1
ATOM 2096 C CA . ALA A 1 265 ? -10.596 -13.768 -2.868 1.00 97.94 265 ALA A CA 1
ATOM 2097 C C . ALA A 1 265 ? -10.242 -15.199 -2.423 1.00 97.94 265 ALA A C 1
ATOM 2099 O O . ALA A 1 265 ? -10.331 -16.127 -3.230 1.00 97.94 265 ALA A O 1
ATOM 2100 N N . THR A 1 266 ? -9.836 -15.409 -1.172 1.00 98.38 266 THR A N 1
ATOM 2101 C CA . THR A 1 266 ? -9.427 -16.719 -0.641 1.00 98.38 266 THR A CA 1
ATOM 2102 C C . THR A 1 266 ? -10.446 -17.341 0.312 1.00 98.38 266 THR A C 1
ATOM 2104 O O . THR A 1 266 ? -10.274 -18.499 0.685 1.00 98.38 266 THR A O 1
ATOM 2107 N N . GLY A 1 267 ? -11.532 -16.634 0.641 1.00 97.50 267 GLY A N 1
ATOM 2108 C CA . GLY A 1 267 ? -12.566 -17.107 1.567 1.00 97.50 267 GLY A CA 1
ATOM 2109 C C . GLY A 1 267 ? -12.122 -17.090 3.033 1.00 97.50 267 GLY A C 1
ATOM 2110 O O . GLY A 1 267 ? -12.603 -17.904 3.819 1.00 97.50 267 GLY A O 1
ATOM 2111 N N . LEU A 1 268 ? -11.181 -16.208 3.377 1.00 97.31 268 LEU A N 1
ATOM 2112 C CA . LEU A 1 268 ? -10.688 -15.988 4.737 1.00 97.31 268 LEU A CA 1
ATOM 2113 C C . LEU A 1 268 ? -11.390 -14.789 5.387 1.00 97.31 268 LEU A C 1
ATOM 2115 O O . LEU A 1 268 ? -11.954 -13.941 4.688 1.00 97.31 268 LEU A O 1
ATOM 2119 N N . GLY A 1 269 ? -11.358 -14.764 6.721 1.00 93.75 269 GLY A N 1
ATOM 2120 C CA . GLY A 1 269 ? -11.798 -13.631 7.540 1.00 93.75 269 GLY A CA 1
ATOM 2121 C C . GLY A 1 269 ? -10.758 -12.529 7.648 1.00 93.75 269 GLY A C 1
ATOM 2122 O O . GLY A 1 269 ? -9.566 -12.801 7.370 1.00 93.75 269 GLY A O 1
#

Foldseek 3Di:
DDKDDDDDDDDDDDADDCDPVVNFGWDWPDWDWDDDVRMIDIDTDTDGDPVQLVLLVVVVVCQVPPFDWDADPVRPIGRDDDDDDGDDDCPPNDFPQRDVDGAPLVLLVQVLVCLQVQAQACVSCVVVVNCPCQVLQDCVLCVVLVNNVAHRRRQFRARSNCQQANPFDTDTRVDDCVPHHHNLLVVLLVCCQPPLQDFPSKGFRDDPVRCSRGSHGFQQGMKTWHADPQQAIDIDIDGNDDDSPHRNSSVSRNVSVVRVVSCVSNVGD